Protein AF-A0A127EUK7-F1 (afdb_monomer)

Secondary structure (DSSP, 8-state):
--------------TT----------PPPHHHHHHHHHHHHHHHHHHHHHHHT-HHHHHTSHHHHHHHHHHHHHHHHHHH---B----SEE-GGGTHHHHHHHHHHHHHHHHHHHHHHTTTTB---HHHHHHHHHHHHHHHHHHHHHHHHHGGG-BTTSEEPTT-----SGGGGTBS-HHHHHHHHHHHHHHHHTTBHHHHHHHHHHHHHHHHHHHHHHHHHHHHHTHHHHHHHTTSBSSSTTT-

Radius of gyration: 21.96 Å; Cα contacts (8 Å, |Δi|>4): 330; chains: 1; bounding box: 81×40×59 Å

pLDDT: mean 83.57, std 19.85, range [29.61, 98.75]

Structure (mmCIF, N/CA/C/O backbone):
data_AF-A0A127EUK7-F1
#
_entry.id   AF-A0A127EUK7-F1
#
loop_
_atom_site.group_PDB
_atom_site.id
_atom_site.type_symbol
_atom_site.label_atom_id
_atom_site.label_alt_id
_atom_site.label_comp_id
_atom_site.label_asym_id
_atom_site.label_entity_id
_atom_site.label_seq_id
_atom_site.pdbx_PDB_ins_code
_atom_site.Cartn_x
_atom_site.Cartn_y
_atom_site.Cartn_z
_atom_site.occupancy
_atom_site.B_iso_or_equiv
_atom_site.auth_seq_id
_atom_site.auth_comp_id
_atom_site.auth_asym_id
_atom_site.auth_atom_id
_atom_site.pdbx_PDB_model_num
ATOM 1 N N . MET A 1 1 ? -61.642 0.969 27.233 1.00 38.38 1 MET A N 1
ATOM 2 C CA . MET A 1 1 ? -60.987 1.714 28.329 1.00 38.38 1 MET A CA 1
ATOM 3 C C . MET A 1 1 ? -59.866 0.865 28.911 1.00 38.38 1 MET A C 1
ATOM 5 O O . MET A 1 1 ? -60.150 -0.029 29.689 1.00 38.38 1 MET A O 1
ATOM 9 N N . VAL A 1 2 ? -58.623 1.142 28.512 1.00 36.62 2 VAL A N 1
ATOM 10 C CA . VAL A 1 2 ? -57.395 0.967 29.312 1.00 36.62 2 VAL A CA 1
ATOM 11 C C . VAL A 1 2 ? -56.497 2.153 28.906 1.00 36.62 2 VAL A C 1
ATOM 13 O O . VAL A 1 2 ? -56.315 2.340 27.701 1.00 36.62 2 VAL A O 1
ATOM 16 N N . PRO A 1 3 ? -56.031 3.021 29.825 1.00 36.62 3 PRO A N 1
ATOM 17 C CA . PRO A 1 3 ? -55.313 4.249 29.474 1.00 36.62 3 PRO A CA 1
ATOM 18 C C . PRO A 1 3 ? -53.839 3.991 29.139 1.00 36.62 3 PRO A C 1
ATOM 20 O O . PRO A 1 3 ? -53.227 3.055 29.646 1.00 36.62 3 PRO A O 1
ATOM 23 N N . GLY A 1 4 ? -53.280 4.850 28.284 1.00 38.44 4 GLY A N 1
ATOM 24 C CA . GLY A 1 4 ? -51.938 4.725 27.726 1.00 38.44 4 GLY A CA 1
ATOM 25 C C . GLY A 1 4 ? -50.784 4.864 28.722 1.00 38.44 4 GLY A C 1
ATOM 26 O O . GLY A 1 4 ? -50.833 5.641 29.673 1.00 38.44 4 GLY A O 1
ATOM 27 N N . ALA A 1 5 ? -49.695 4.160 28.418 1.00 36.59 5 ALA A N 1
ATOM 28 C CA . ALA A 1 5 ? -48.384 4.380 29.009 1.00 36.59 5 ALA A CA 1
ATOM 29 C C . ALA A 1 5 ? -47.481 5.062 27.970 1.00 36.59 5 ALA A C 1
ATOM 31 O O . ALA A 1 5 ? -46.927 4.425 27.075 1.00 36.59 5 ALA A O 1
ATOM 32 N N . LEU A 1 6 ? -47.369 6.388 28.088 1.00 33.84 6 LEU A N 1
ATOM 33 C CA . LEU A 1 6 ? -46.333 7.193 27.447 1.00 33.84 6 LEU A CA 1
ATOM 34 C C . LEU A 1 6 ? -44.960 6.727 27.952 1.00 33.84 6 LEU A C 1
ATOM 36 O O . LEU A 1 6 ? -44.624 6.913 29.122 1.00 33.84 6 LEU A O 1
ATOM 40 N N . TRP A 1 7 ? -44.137 6.185 27.060 1.00 30.42 7 TRP A N 1
ATOM 41 C CA . TRP A 1 7 ? -42.716 5.981 27.319 1.00 30.42 7 TRP A CA 1
ATOM 42 C C . TRP A 1 7 ? -42.010 7.348 27.290 1.00 30.42 7 TRP A C 1
ATOM 44 O O . TRP A 1 7 ? -41.757 7.909 26.226 1.00 30.42 7 TRP A O 1
ATOM 54 N N . LYS A 1 8 ? -41.749 7.936 28.465 1.00 30.67 8 LYS A N 1
ATOM 55 C CA . LYS A 1 8 ? -40.896 9.129 28.600 1.00 30.67 8 LYS A CA 1
ATOM 56 C C . LYS A 1 8 ? -39.427 8.693 28.698 1.00 30.67 8 LYS A C 1
ATOM 58 O O . LYS A 1 8 ? -39.095 7.972 29.640 1.00 30.67 8 LYS A O 1
ATOM 63 N N . PRO A 1 9 ? -38.521 9.162 27.822 1.00 34.25 9 PRO A N 1
ATOM 64 C CA . PRO A 1 9 ? -37.095 8.946 28.012 1.00 34.25 9 PRO A CA 1
ATOM 65 C C . PRO A 1 9 ? -36.613 9.785 29.203 1.00 34.25 9 PRO A C 1
ATOM 67 O O . PRO A 1 9 ? -36.754 11.008 29.232 1.00 34.25 9 PRO A O 1
ATOM 70 N N . HIS A 1 10 ? -36.061 9.117 30.212 1.00 31.33 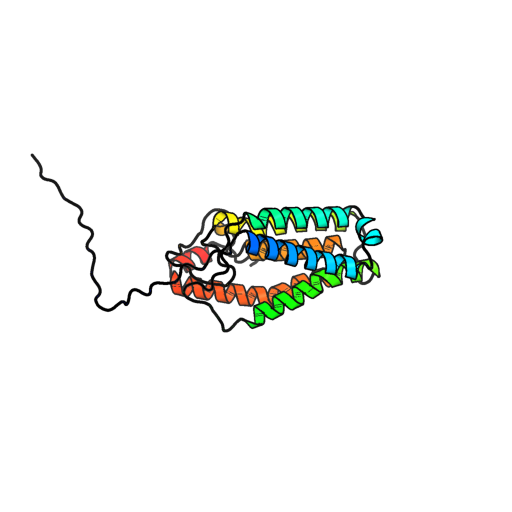10 HIS A N 1
ATOM 71 C CA . HIS A 1 10 ? -35.438 9.753 31.369 1.00 31.33 10 HIS A CA 1
ATOM 72 C C . HIS A 1 10 ? -34.097 10.372 30.940 1.00 31.33 10 HIS A C 1
ATOM 74 O O . HIS A 1 10 ? -33.054 9.720 30.962 1.00 31.33 10 HIS A O 1
ATOM 80 N N . SER A 1 11 ? -34.106 11.639 30.524 1.00 37.81 11 SER A N 1
ATOM 81 C CA . SER A 1 11 ? -32.882 12.421 30.350 1.00 37.81 11 SER A CA 1
ATOM 82 C C . SER A 1 11 ? -32.333 12.789 31.729 1.00 37.81 11 SER A C 1
ATOM 84 O O . SER A 1 11 ? -32.752 13.781 32.328 1.00 37.81 11 SER A O 1
ATOM 86 N N . ARG A 1 12 ? -31.396 11.995 32.259 1.00 35.62 12 ARG A N 1
ATOM 87 C CA . ARG A 1 12 ? -30.579 12.444 33.393 1.00 35.62 12 ARG A CA 1
ATOM 88 C C . ARG A 1 12 ? -29.700 13.591 32.905 1.00 35.62 12 ARG A C 1
ATOM 90 O O . ARG A 1 12 ? -28.728 13.378 32.185 1.00 35.62 12 ARG A O 1
ATOM 97 N N . HIS A 1 13 ? -30.068 14.812 33.276 1.00 32.06 13 HIS A N 1
ATOM 98 C CA . HIS A 1 13 ? -29.202 15.972 33.141 1.00 32.06 13 HIS A CA 1
ATOM 99 C C . HIS A 1 13 ? -28.048 15.806 34.135 1.00 32.06 13 HIS A C 1
ATOM 101 O O . HIS A 1 13 ? -28.245 15.937 35.338 1.00 32.06 13 HIS A O 1
ATOM 107 N N . VAL A 1 14 ? -26.856 15.479 33.635 1.00 40.47 14 VAL A N 1
ATOM 108 C CA . VAL A 1 14 ? -25.611 15.588 34.403 1.00 40.47 14 VAL A CA 1
ATOM 109 C C . VAL A 1 14 ? -25.173 17.057 34.326 1.00 40.47 14 VAL A C 1
ATOM 111 O O . VAL A 1 14 ? -24.839 17.517 33.229 1.00 40.47 14 VAL A O 1
ATOM 114 N N . PRO A 1 15 ? -25.210 17.835 35.422 1.00 29.61 15 PRO A N 1
ATOM 115 C CA . PRO A 1 15 ? -24.736 19.214 35.414 1.00 29.61 15 PRO A CA 1
ATOM 116 C C . PRO A 1 15 ? -23.203 19.202 35.362 1.00 29.61 15 PRO A C 1
ATOM 118 O O . PRO A 1 15 ? -22.572 18.550 36.187 1.00 29.61 15 PRO A O 1
ATOM 121 N N . GLY A 1 16 ? -22.599 19.903 34.397 1.00 35.75 16 GLY A N 1
ATOM 122 C CA . GLY A 1 16 ? -21.145 20.135 34.365 1.00 35.75 16 GLY A CA 1
ATOM 123 C C . GLY A 1 16 ? -20.387 19.633 33.133 1.00 35.75 16 GLY A C 1
ATOM 124 O O . GLY A 1 16 ? -19.203 19.929 33.003 1.00 35.75 16 GLY A O 1
ATOM 125 N N . VAL A 1 17 ? -21.029 18.944 32.183 1.00 36.31 17 VAL A N 1
ATOM 126 C CA . VAL A 1 17 ? -20.373 18.629 30.902 1.00 36.31 17 VAL A CA 1
ATOM 127 C C . VAL A 1 17 ? -20.527 19.830 29.975 1.00 36.31 17 VAL A C 1
ATOM 129 O O . VAL A 1 17 ? -21.586 20.045 29.382 1.00 36.31 17 VAL A O 1
ATOM 132 N N . ALA A 1 18 ? -19.473 20.640 29.864 1.00 34.72 18 ALA A N 1
ATOM 133 C CA . ALA A 1 18 ? -19.369 21.637 28.808 1.00 34.72 18 ALA A CA 1
ATOM 134 C C . ALA A 1 18 ? -19.674 20.954 27.465 1.00 34.72 18 ALA A C 1
ATOM 136 O O . ALA A 1 18 ? -19.007 19.986 27.094 1.00 34.72 18 ALA A O 1
ATOM 137 N N . ARG A 1 19 ? -20.690 21.434 26.732 1.00 36.00 19 ARG A N 1
ATOM 138 C CA . ARG A 1 19 ? -20.872 21.063 25.324 1.00 36.00 19 ARG A CA 1
ATOM 139 C C . ARG A 1 19 ? -19.657 21.584 24.567 1.00 36.00 19 ARG A C 1
ATOM 141 O O . ARG A 1 19 ? -19.655 22.722 24.101 1.00 36.00 19 ARG A O 1
ATOM 148 N N . PHE A 1 20 ? -18.625 20.759 24.447 1.00 34.66 20 PHE A N 1
ATOM 149 C CA . PHE A 1 20 ? -17.599 20.966 23.445 1.00 34.66 20 PHE A CA 1
ATOM 150 C C . PHE A 1 20 ? -18.303 20.902 22.088 1.00 34.66 20 PHE A C 1
ATOM 152 O O . PHE A 1 20 ? -18.705 19.837 21.633 1.00 34.66 20 PHE A O 1
ATOM 159 N N . LYS A 1 21 ? -18.517 22.062 21.455 1.00 33.31 21 LYS A N 1
ATOM 160 C CA . LYS A 1 21 ? -18.801 22.124 20.019 1.00 33.31 21 LYS A CA 1
ATOM 161 C C . LYS A 1 21 ? -17.543 21.622 19.317 1.00 33.31 21 LYS A C 1
ATOM 163 O O . LYS A 1 21 ? -16.616 22.397 19.084 1.00 33.31 21 LYS A O 1
ATOM 168 N N . CYS A 1 22 ? -17.483 20.329 19.032 1.00 40.69 22 CYS A N 1
ATOM 169 C CA . CYS A 1 22 ? -16.411 19.777 18.229 1.00 40.69 22 CYS A CA 1
ATOM 170 C C . CYS A 1 22 ? -16.621 20.247 16.785 1.00 40.69 22 CYS A C 1
ATOM 172 O O . CYS A 1 22 ? -17.716 20.135 16.228 1.00 40.69 22 CYS A O 1
ATOM 174 N N . LYS A 1 23 ? -15.590 20.851 16.184 1.00 39.75 23 LYS A N 1
ATOM 175 C CA . LYS A 1 23 ? -15.602 21.156 14.752 1.00 39.75 23 LYS A CA 1
ATOM 176 C C . LYS A 1 23 ? -15.737 19.816 14.032 1.00 39.75 23 LYS A C 1
ATOM 178 O O . LYS A 1 23 ? -14.807 19.016 14.098 1.00 39.75 23 LYS A O 1
ATOM 183 N N . GLN A 1 24 ? -16.865 19.580 13.356 1.00 43.97 24 GLN A N 1
ATOM 184 C CA . GLN A 1 24 ? -16.960 18.517 12.354 1.00 43.97 24 GLN A CA 1
ATOM 185 C C . GLN A 1 24 ? -15.692 18.601 11.501 1.00 43.97 24 GLN A C 1
ATOM 187 O O . GLN A 1 24 ? -15.397 19.668 10.958 1.00 43.97 24 GLN A O 1
ATOM 192 N N . GLY A 1 25 ? -14.889 17.531 11.490 1.00 48.31 25 GLY A N 1
ATOM 193 C CA . GLY A 1 25 ? -13.632 17.516 10.752 1.00 48.31 25 GLY A CA 1
ATOM 194 C C . GLY A 1 25 ? -13.913 17.955 9.324 1.00 48.31 25 GLY A C 1
ATOM 195 O O . GLY A 1 25 ? -14.731 17.321 8.661 1.00 48.31 25 GLY A O 1
ATOM 196 N N . ALA A 1 26 ? -13.321 19.075 8.905 1.00 52.94 26 ALA A N 1
ATOM 197 C CA . ALA A 1 26 ? -13.626 19.684 7.622 1.00 52.94 26 ALA A CA 1
ATOM 198 C C . ALA A 1 26 ? -13.382 18.652 6.518 1.00 52.94 26 ALA A C 1
ATOM 200 O O . ALA A 1 26 ? -12.242 18.259 6.268 1.00 52.94 26 ALA A O 1
ATOM 201 N N . THR A 1 27 ? -14.455 18.188 5.878 1.00 60.19 27 THR A N 1
ATOM 202 C CA . THR A 1 27 ? -14.338 17.353 4.688 1.00 60.19 27 THR A CA 1
ATOM 203 C C . THR A 1 27 ? -13.616 18.183 3.643 1.00 60.19 27 THR A C 1
ATOM 205 O O . THR A 1 27 ? -14.074 19.273 3.290 1.00 60.19 27 THR A O 1
ATOM 208 N N . MET A 1 28 ? -12.462 17.693 3.195 1.00 69.19 28 MET A N 1
ATOM 209 C CA . MET A 1 28 ? -11.670 18.354 2.168 1.00 69.19 28 MET A CA 1
ATOM 210 C C . MET A 1 28 ? -12.564 18.668 0.965 1.00 69.19 28 MET A C 1
ATOM 212 O O . MET A 1 28 ? -13.303 17.796 0.503 1.00 69.19 28 MET A O 1
ATOM 216 N N . SER A 1 29 ? -12.528 19.910 0.479 1.00 83.12 29 SER A N 1
ATOM 217 C CA . SER A 1 29 ? -13.333 20.288 -0.680 1.00 83.12 29 SER A CA 1
ATOM 218 C C . SER A 1 29 ? -12.936 19.441 -1.890 1.00 83.12 29 SER A C 1
ATOM 220 O O . SER A 1 29 ? -11.776 19.047 -2.041 1.00 83.12 29 SER A O 1
ATOM 222 N N . TRP A 1 30 ? -13.905 19.156 -2.760 1.00 84.75 30 TRP A N 1
ATOM 223 C CA . TRP A 1 30 ? -13.707 18.331 -3.955 1.00 84.75 30 TRP A CA 1
ATOM 224 C C . TRP A 1 30 ? -12.469 18.719 -4.787 1.00 84.75 30 TRP A C 1
ATOM 226 O O . TRP A 1 30 ? -11.687 17.824 -5.115 1.00 84.75 30 TRP A O 1
ATOM 236 N N . PRO A 1 31 ? -12.213 20.016 -5.065 1.00 88.62 31 PRO A N 1
ATOM 237 C CA . PRO A 1 31 ? -11.021 20.432 -5.806 1.00 88.62 31 PRO A CA 1
ATOM 238 C C . PRO A 1 31 ? -9.711 20.091 -5.087 1.00 88.62 31 PRO A C 1
ATOM 240 O O . PRO A 1 31 ? -8.757 19.646 -5.719 1.00 88.62 31 PRO A O 1
ATOM 243 N N . VAL A 1 32 ? -9.665 20.252 -3.761 1.00 86.50 32 VAL A N 1
ATOM 244 C CA . VAL A 1 32 ? -8.459 19.973 -2.967 1.00 86.50 32 VAL A CA 1
ATOM 245 C C . VAL A 1 32 ? -8.208 18.467 -2.890 1.00 86.50 32 VAL A C 1
ATOM 247 O O . VAL A 1 32 ? -7.070 18.032 -3.057 1.00 86.50 32 VAL A O 1
ATOM 250 N N . LYS A 1 33 ? -9.261 17.656 -2.721 1.00 84.56 33 LYS A N 1
ATOM 251 C CA . LYS A 1 33 ? -9.152 16.189 -2.730 1.00 84.56 33 LYS A CA 1
ATOM 252 C C . LYS A 1 33 ? -8.652 15.677 -4.080 1.00 84.56 33 LYS A C 1
ATOM 254 O O . LYS A 1 33 ? -7.744 14.849 -4.118 1.00 84.56 33 LYS A O 1
ATOM 259 N N . LEU A 1 34 ? -9.208 16.208 -5.172 1.00 89.56 34 LEU A N 1
ATOM 260 C CA . LEU A 1 34 ? -8.778 15.893 -6.531 1.00 89.56 34 LEU A CA 1
ATOM 261 C C . LEU A 1 34 ? -7.302 16.234 -6.743 1.00 89.56 34 LEU A C 1
ATOM 263 O O . LEU A 1 34 ? -6.539 15.370 -7.168 1.00 89.56 34 LEU A O 1
ATOM 267 N N . ALA A 1 35 ? -6.891 17.456 -6.398 1.00 90.44 35 ALA A N 1
ATOM 268 C CA . ALA A 1 35 ? -5.506 17.890 -6.532 1.00 90.44 35 ALA A CA 1
ATOM 269 C C . ALA A 1 35 ? -4.552 17.014 -5.706 1.00 90.44 35 ALA A C 1
ATOM 271 O O . ALA A 1 35 ? -3.546 16.550 -6.230 1.00 90.44 35 ALA A O 1
ATOM 272 N N . ALA A 1 36 ? -4.883 16.721 -4.445 1.00 88.88 36 ALA A N 1
ATOM 273 C CA . ALA A 1 36 ? -4.044 15.899 -3.574 1.00 88.88 36 ALA A CA 1
ATOM 274 C C . ALA A 1 36 ? -3.852 14.470 -4.113 1.00 88.88 36 ALA A C 1
ATOM 276 O O . ALA A 1 36 ? -2.728 13.960 -4.146 1.00 88.88 36 ALA A O 1
ATOM 277 N N . VAL A 1 37 ? -4.928 13.823 -4.571 1.00 89.88 37 VAL A N 1
ATOM 278 C CA . VAL A 1 37 ? -4.857 12.475 -5.158 1.00 89.88 37 VAL A CA 1
ATOM 279 C C . VAL A 1 37 ? -4.114 12.496 -6.492 1.00 89.88 37 VAL A C 1
ATOM 281 O O . VAL A 1 37 ? -3.251 11.647 -6.711 1.00 89.88 37 VAL A O 1
ATOM 284 N N . ALA A 1 38 ? -4.382 13.473 -7.362 1.00 91.62 38 ALA A N 1
ATOM 285 C CA . ALA A 1 38 ? -3.692 13.599 -8.643 1.00 91.62 38 ALA A CA 1
ATOM 286 C C . ALA A 1 38 ? -2.185 13.821 -8.446 1.00 91.62 38 ALA A C 1
ATOM 288 O O . ALA A 1 38 ? -1.384 13.074 -9.000 1.00 91.62 38 ALA A O 1
ATOM 289 N N . ILE A 1 39 ? -1.795 14.778 -7.598 1.00 93.81 39 ILE A N 1
ATOM 290 C CA . ILE A 1 39 ? -0.389 15.086 -7.302 1.00 93.81 39 ILE A CA 1
ATOM 291 C C . ILE A 1 39 ? 0.316 13.863 -6.714 1.00 93.81 39 ILE A C 1
ATOM 293 O O . ILE A 1 39 ? 1.351 13.458 -7.233 1.00 93.81 39 ILE A O 1
ATOM 297 N N . SER A 1 40 ? -0.244 13.236 -5.676 1.00 91.12 40 SER A N 1
ATOM 298 C CA . SER A 1 40 ? 0.391 12.069 -5.045 1.00 91.12 40 SER A CA 1
ATOM 299 C C . SER A 1 40 ? 0.529 10.882 -6.003 1.00 91.12 40 SER A C 1
ATOM 301 O O . SER A 1 40 ? 1.581 10.242 -6.033 1.00 91.12 40 SER A O 1
ATOM 303 N N . THR A 1 41 ? -0.482 10.627 -6.838 1.00 93.62 41 THR A N 1
ATOM 304 C CA . THR A 1 41 ? -0.437 9.563 -7.853 1.00 93.62 41 THR A CA 1
ATOM 305 C C . THR A 1 41 ? 0.629 9.853 -8.904 1.00 93.62 41 THR A C 1
ATOM 307 O O . THR A 1 41 ? 1.462 8.995 -9.189 1.00 93.62 41 THR A O 1
ATOM 310 N N . LEU A 1 42 ? 0.645 11.071 -9.451 1.00 96.06 42 LEU A N 1
ATOM 311 C CA . LEU A 1 42 ? 1.621 11.481 -10.459 1.00 96.06 42 LEU A CA 1
ATOM 312 C C . LEU A 1 42 ? 3.045 11.463 -9.904 1.00 96.06 42 LEU A C 1
ATOM 314 O O . LEU A 1 42 ? 3.940 10.974 -10.582 1.00 96.06 42 LEU A O 1
ATOM 318 N N . MET A 1 43 ? 3.259 11.921 -8.668 1.00 96.75 43 MET A N 1
ATOM 319 C CA . MET A 1 43 ? 4.563 11.849 -8.004 1.00 96.75 43 MET A CA 1
ATOM 320 C C . MET A 1 43 ? 5.041 10.404 -7.852 1.00 96.75 43 MET A C 1
ATOM 322 O O . MET A 1 43 ? 6.191 10.104 -8.164 1.00 96.75 43 MET A O 1
ATOM 326 N N . TYR A 1 44 ? 4.167 9.497 -7.408 1.00 96.44 44 TYR A N 1
ATOM 327 C CA . TYR A 1 44 ? 4.530 8.093 -7.222 1.00 96.44 44 TYR A CA 1
ATOM 328 C C . TYR A 1 44 ? 4.866 7.403 -8.554 1.00 96.44 44 TYR A C 1
ATOM 330 O O . TYR A 1 44 ? 5.873 6.704 -8.658 1.00 96.44 44 TYR A O 1
ATOM 338 N N . LEU A 1 45 ? 4.080 7.653 -9.606 1.00 97.44 45 LEU A N 1
ATOM 339 C CA . LEU A 1 45 ? 4.367 7.140 -10.948 1.00 97.44 45 LEU A CA 1
ATOM 340 C C . LEU A 1 45 ? 5.624 7.778 -11.558 1.00 97.44 45 LEU A C 1
ATOM 342 O O . LEU A 1 45 ? 6.402 7.089 -12.216 1.00 97.44 45 LEU A O 1
ATOM 346 N N . ALA A 1 46 ? 5.871 9.066 -11.303 1.00 97.88 46 ALA A N 1
ATOM 347 C CA . ALA A 1 46 ? 7.079 9.751 -11.750 1.00 97.88 46 ALA A CA 1
ATOM 348 C C . ALA A 1 46 ? 8.339 9.135 -11.130 1.00 97.88 46 ALA A C 1
ATOM 350 O O . ALA A 1 46 ? 9.317 8.932 -11.845 1.00 97.88 46 ALA A O 1
ATOM 351 N N . LEU A 1 47 ? 8.312 8.759 -9.845 1.00 98.25 47 LEU A N 1
ATOM 352 C CA . LEU A 1 47 ? 9.418 8.036 -9.204 1.00 98.25 47 LEU A CA 1
ATOM 353 C C . LEU A 1 47 ? 9.738 6.724 -9.934 1.00 98.25 47 LEU A C 1
ATOM 355 O O . LEU A 1 47 ? 10.911 6.430 -10.161 1.00 98.25 47 LEU A O 1
ATOM 359 N N . ALA A 1 48 ? 8.716 5.980 -10.360 1.00 98.00 48 ALA A N 1
ATOM 360 C CA . ALA A 1 48 ? 8.886 4.739 -11.114 1.00 98.00 48 ALA A CA 1
ATOM 361 C C . ALA A 1 48 ? 9.507 4.984 -12.499 1.00 98.00 48 ALA A C 1
ATOM 363 O O . ALA A 1 48 ? 10.438 4.288 -12.907 1.00 98.00 48 ALA A O 1
ATOM 364 N N . VAL A 1 49 ? 9.021 6.002 -13.215 1.00 98.19 49 VAL A N 1
ATOM 365 C CA . VAL A 1 49 ? 9.536 6.395 -14.536 1.00 98.19 49 VAL A CA 1
ATOM 366 C C . VAL A 1 49 ? 10.986 6.875 -14.445 1.00 98.19 49 VAL A C 1
ATOM 368 O O . VAL A 1 49 ? 11.811 6.490 -15.275 1.00 98.19 49 VAL A O 1
ATOM 371 N N . ILE A 1 50 ? 11.314 7.675 -13.425 1.00 97.94 50 ILE A N 1
ATOM 372 C CA . ILE A 1 50 ? 12.680 8.137 -13.143 1.00 97.94 50 ILE A CA 1
ATOM 373 C C . ILE A 1 50 ? 13.573 6.948 -12.782 1.00 97.94 50 ILE A C 1
ATOM 375 O O . ILE A 1 50 ? 14.670 6.831 -13.321 1.00 97.94 50 ILE A O 1
ATOM 379 N N . GLY A 1 51 ? 13.102 6.034 -11.927 1.00 97.12 51 GLY A N 1
ATOM 380 C CA . GLY A 1 51 ? 13.829 4.813 -11.567 1.00 97.12 51 GLY A CA 1
ATOM 381 C C . GLY A 1 51 ? 14.149 3.947 -12.784 1.00 97.12 51 GLY A C 1
ATOM 382 O O . GLY A 1 51 ? 15.261 3.430 -12.906 1.00 97.12 51 GLY A O 1
ATOM 383 N N . TRP A 1 52 ? 13.216 3.866 -13.733 1.00 97.62 52 TRP A N 1
ATOM 384 C CA . TRP A 1 52 ? 13.423 3.172 -15.001 1.00 97.62 52 TRP A CA 1
ATOM 385 C C . TRP A 1 52 ? 14.284 3.936 -16.024 1.00 97.62 52 TRP A C 1
ATOM 387 O O . TRP A 1 52 ? 14.779 3.341 -16.979 1.00 97.62 52 TRP A O 1
ATOM 397 N N . GLY A 1 53 ? 14.503 5.237 -15.855 1.00 96.31 53 GLY A N 1
ATOM 398 C CA . GLY A 1 53 ? 15.370 6.016 -16.743 1.00 96.31 53 GLY A CA 1
ATOM 399 C C . GLY A 1 53 ? 14.694 6.571 -18.001 1.00 96.31 53 GLY A C 1
ATOM 400 O O . GLY A 1 53 ? 15.389 6.869 -18.968 1.00 96.31 53 GLY A O 1
ATOM 401 N N . GLY A 1 54 ? 13.366 6.741 -18.005 1.00 95.25 54 GLY A N 1
ATOM 402 C CA . GLY A 1 54 ? 12.672 7.520 -19.043 1.00 95.25 54 GLY A CA 1
ATOM 403 C C . GLY A 1 54 ? 11.302 6.982 -19.454 1.00 95.25 54 GLY A C 1
ATOM 404 O O . GLY A 1 54 ? 11.026 5.790 -19.344 1.00 95.25 54 GLY A O 1
ATOM 405 N N . LEU A 1 55 ? 10.445 7.872 -19.968 1.00 96.56 55 LEU A N 1
ATOM 406 C CA . LEU A 1 55 ? 9.053 7.569 -20.338 1.00 96.56 55 LEU A CA 1
ATOM 407 C C . LEU A 1 55 ? 8.945 6.526 -21.458 1.00 96.56 55 LEU A C 1
ATOM 409 O O . LEU A 1 55 ? 8.235 5.537 -21.303 1.00 96.56 55 LEU A O 1
ATOM 413 N N . SER A 1 56 ? 9.659 6.714 -22.570 1.00 95.38 56 SER A N 1
ATOM 414 C CA . SER A 1 56 ? 9.577 5.816 -23.733 1.00 95.38 56 SER A CA 1
ATOM 415 C C . SER A 1 56 ? 9.974 4.384 -23.371 1.00 95.38 56 SER A C 1
ATOM 417 O O . SER A 1 56 ? 9.220 3.442 -23.608 1.00 95.38 56 SER A O 1
ATOM 419 N N . ALA A 1 57 ? 11.117 4.229 -22.702 1.00 95.00 57 ALA A N 1
ATOM 420 C CA . ALA A 1 57 ? 11.582 2.943 -22.204 1.00 95.00 57 ALA A CA 1
ATOM 421 C C . ALA A 1 57 ? 10.648 2.370 -21.127 1.00 95.00 57 ALA A C 1
ATOM 423 O O . ALA A 1 57 ? 10.546 1.148 -21.001 1.00 95.00 57 ALA A O 1
ATOM 424 N N . PHE A 1 58 ? 9.971 3.222 -20.346 1.00 97.00 58 PHE A N 1
ATOM 425 C CA . PHE A 1 58 ? 9.025 2.780 -19.327 1.00 97.00 58 PHE A CA 1
ATOM 426 C C . PHE A 1 58 ? 7.791 2.107 -19.938 1.00 97.00 58 PHE A C 1
ATOM 428 O O . PHE A 1 58 ? 7.441 0.983 -19.578 1.00 97.00 58 PHE A O 1
ATOM 435 N N . PHE A 1 59 ? 7.174 2.768 -20.914 1.00 97.50 59 PHE A N 1
ATOM 436 C CA . PHE A 1 59 ? 5.943 2.299 -21.553 1.00 97.50 59 PHE A CA 1
ATOM 437 C C . PHE A 1 59 ? 6.165 1.235 -22.637 1.00 97.50 59 PHE A C 1
ATOM 439 O O . PHE A 1 59 ? 5.208 0.604 -23.072 1.00 97.50 59 PHE A O 1
ATOM 446 N N . ALA A 1 60 ? 7.414 0.946 -23.013 1.00 96.50 60 ALA A N 1
ATOM 447 C CA . ALA A 1 60 ? 7.739 -0.147 -23.934 1.00 96.50 60 ALA A CA 1
ATOM 448 C C . ALA A 1 60 ? 7.352 -1.547 -23.410 1.00 96.50 60 ALA A C 1
ATOM 450 O O . ALA A 1 60 ? 7.313 -2.502 -24.181 1.00 96.50 60 ALA A O 1
ATOM 451 N N . ASN A 1 61 ? 7.082 -1.701 -22.107 1.00 96.19 61 ASN A N 1
ATOM 452 C CA . ASN A 1 61 ? 6.626 -2.967 -21.535 1.00 96.19 61 ASN A CA 1
ATOM 453 C C . ASN A 1 61 ? 5.121 -2.906 -21.193 1.00 96.19 61 ASN A C 1
ATOM 455 O O . ASN A 1 61 ? 4.689 -1.995 -20.473 1.00 96.19 61 ASN A O 1
ATOM 459 N N . PRO A 1 62 ? 4.326 -3.896 -21.634 1.00 97.75 62 PRO A N 1
ATOM 460 C CA . PRO A 1 62 ? 2.880 -3.887 -21.436 1.00 97.75 62 PRO A CA 1
ATOM 461 C C . PRO A 1 62 ? 2.468 -4.026 -19.964 1.00 97.75 62 PRO A C 1
ATOM 463 O O . PRO A 1 62 ? 1.532 -3.352 -19.542 1.00 97.75 62 PRO A O 1
ATOM 466 N N . ALA A 1 63 ? 3.184 -4.811 -19.151 1.00 97.50 63 ALA A N 1
ATOM 467 C CA . ALA A 1 63 ? 2.850 -4.989 -17.735 1.00 97.50 63 ALA A CA 1
ATOM 468 C C . ALA A 1 63 ? 3.024 -3.688 -16.930 1.00 97.50 63 ALA A C 1
ATOM 470 O O . ALA A 1 63 ? 2.204 -3.371 -16.071 1.00 97.50 63 ALA A O 1
ATOM 471 N N . ARG A 1 64 ? 4.045 -2.879 -17.242 1.00 97.38 64 ARG A N 1
ATOM 472 C CA . ARG A 1 64 ? 4.246 -1.564 -16.601 1.00 97.38 64 ARG A CA 1
ATOM 473 C C . ARG A 1 64 ? 3.197 -0.542 -17.026 1.00 97.38 64 ARG A C 1
ATOM 475 O O . ARG A 1 64 ? 2.726 0.233 -16.198 1.00 97.38 64 ARG A O 1
ATOM 482 N N . THR A 1 65 ? 2.769 -0.599 -18.284 1.00 98.12 65 THR A N 1
ATOM 483 C CA . THR A 1 65 ? 1.633 0.194 -18.769 1.00 98.12 65 THR A CA 1
ATOM 484 C C . THR A 1 65 ? 0.342 -0.199 -18.047 1.00 98.12 65 THR A C 1
ATOM 486 O O . THR A 1 65 ? -0.365 0.666 -17.533 1.00 98.12 65 THR A O 1
ATOM 489 N N . ALA A 1 66 ? 0.066 -1.500 -17.916 1.00 98.44 66 ALA A N 1
ATOM 490 C CA . ALA A 1 66 ? -1.083 -2.002 -17.166 1.00 98.44 66 ALA A CA 1
ATOM 491 C C . ALA A 1 66 ? -1.033 -1.591 -15.685 1.00 98.44 66 ALA A C 1
ATOM 493 O O . ALA A 1 66 ? -2.050 -1.187 -15.127 1.00 98.44 66 ALA A O 1
ATOM 494 N N . LEU A 1 67 ? 0.150 -1.616 -15.062 1.00 98.25 67 LEU A N 1
ATOM 495 C CA . LEU A 1 67 ? 0.343 -1.161 -13.685 1.00 98.25 67 LEU A CA 1
ATOM 496 C C . LEU A 1 67 ? -0.024 0.321 -13.512 1.00 98.25 67 LEU A C 1
ATOM 498 O O . LEU A 1 67 ? -0.703 0.673 -12.548 1.00 98.25 67 LEU A O 1
ATOM 502 N N . VAL A 1 68 ? 0.367 1.182 -14.459 1.00 98.25 68 VAL A N 1
ATOM 503 C CA . VAL A 1 68 ? -0.040 2.598 -14.471 1.00 98.25 68 VAL A CA 1
ATOM 504 C C . VAL A 1 68 ? -1.558 2.720 -14.560 1.00 98.25 68 VAL A C 1
ATOM 506 O O . VAL A 1 68 ? -2.149 3.442 -13.761 1.00 98.25 68 VAL A O 1
ATOM 509 N N . VAL A 1 69 ? -2.201 1.985 -15.473 1.00 98.44 69 VAL A N 1
ATOM 510 C CA . VAL A 1 69 ? -3.668 1.990 -15.610 1.00 98.44 69 VAL A CA 1
ATOM 511 C C . VAL A 1 69 ? -4.342 1.566 -14.304 1.00 98.44 69 VAL A C 1
ATOM 513 O O . VAL A 1 69 ? -5.250 2.254 -13.846 1.00 98.44 69 VAL A O 1
ATOM 516 N N . VAL A 1 70 ? -3.867 0.496 -13.659 1.00 98.31 70 VAL A N 1
ATOM 517 C CA . VAL A 1 70 ? -4.375 0.040 -12.355 1.00 98.31 70 VAL A CA 1
ATOM 518 C C . VAL A 1 70 ? -4.279 1.148 -11.308 1.00 98.31 70 VAL A C 1
ATOM 520 O O . VAL A 1 70 ? -5.264 1.427 -10.629 1.00 98.31 70 VAL A O 1
ATOM 523 N N . PHE A 1 71 ? -3.131 1.818 -11.189 1.00 97.00 71 PHE A N 1
ATOM 524 C CA . PHE A 1 71 ? -2.960 2.902 -10.219 1.00 97.00 71 PHE A CA 1
ATOM 525 C C . PHE A 1 71 ? -3.855 4.103 -10.524 1.00 97.00 71 PHE A C 1
ATOM 527 O O . PHE A 1 71 ? -4.456 4.649 -9.606 1.00 97.00 71 PHE A O 1
ATOM 534 N N . LEU A 1 72 ? -4.013 4.479 -11.794 1.00 97.25 72 LEU A N 1
ATOM 535 C CA . LEU A 1 72 ? -4.930 5.550 -12.183 1.00 97.25 72 LEU A CA 1
ATOM 536 C C . LEU A 1 72 ? -6.384 5.196 -11.846 1.00 97.25 72 LEU A C 1
ATOM 538 O O . LEU A 1 72 ? -7.083 6.016 -11.255 1.00 97.25 72 LEU A O 1
ATOM 542 N N . VAL A 1 73 ? -6.826 3.972 -12.149 1.00 97.12 73 VAL A N 1
ATOM 543 C CA . VAL A 1 73 ? -8.178 3.490 -11.818 1.00 97.12 73 VAL A CA 1
ATOM 544 C C . VAL A 1 73 ? -8.403 3.490 -10.307 1.00 97.12 73 VAL A C 1
ATOM 546 O O . VAL A 1 73 ? -9.425 3.991 -9.841 1.00 97.12 73 VAL A O 1
ATOM 549 N N . LEU A 1 74 ? -7.446 2.982 -9.526 1.00 95.31 74 LEU A N 1
ATOM 550 C CA . LEU A 1 74 ? -7.526 2.978 -8.064 1.00 95.31 74 LEU A CA 1
ATOM 551 C C . LEU A 1 74 ? -7.530 4.396 -7.484 1.00 95.31 74 LEU A C 1
ATOM 553 O O . LEU A 1 74 ? -8.287 4.667 -6.554 1.00 95.31 74 LEU A O 1
ATOM 557 N N . SER A 1 75 ? -6.737 5.315 -8.034 1.00 93.00 75 SER A N 1
ATOM 558 C CA . SER A 1 75 ? -6.729 6.717 -7.614 1.00 93.00 75 SER A CA 1
ATOM 559 C C . SER A 1 75 ? -8.055 7.403 -7.920 1.00 93.00 75 SER A C 1
ATOM 561 O O . SER A 1 75 ? -8.595 8.089 -7.053 1.00 93.00 75 SER A O 1
ATOM 563 N N . VAL A 1 76 ? -8.628 7.164 -9.104 1.00 93.56 76 VAL A N 1
ATOM 564 C CA . VAL A 1 76 ? -9.964 7.657 -9.462 1.00 93.56 76 VAL A CA 1
ATOM 565 C C . VAL A 1 76 ? -11.019 7.077 -8.525 1.00 93.56 76 VAL A C 1
ATOM 567 O O . VAL A 1 76 ? -11.811 7.838 -7.980 1.00 93.56 76 VAL A O 1
ATOM 570 N N . ALA A 1 77 ? -11.002 5.769 -8.258 1.00 91.94 77 ALA A N 1
ATOM 571 C CA . ALA A 1 77 ? -11.902 5.155 -7.284 1.00 91.94 77 ALA A CA 1
ATOM 572 C C . ALA A 1 77 ? -11.751 5.816 -5.899 1.00 91.94 77 ALA A C 1
ATOM 574 O O . ALA A 1 77 ? -12.729 6.278 -5.311 1.00 91.94 77 ALA A O 1
ATOM 575 N N . GLY A 1 78 ? -10.517 5.990 -5.420 1.00 87.81 78 GLY A N 1
ATOM 576 C CA . GLY A 1 78 ? -10.212 6.645 -4.147 1.00 87.81 78 GLY A CA 1
ATOM 577 C C . GLY A 1 78 ? -10.785 8.062 -3.998 1.00 87.81 78 GLY A C 1
ATOM 578 O O . GLY A 1 78 ? -11.136 8.458 -2.883 1.00 87.81 78 GLY A O 1
ATOM 579 N N . LEU A 1 79 ? -10.973 8.815 -5.091 1.00 86.62 79 LEU A N 1
ATOM 580 C CA . LEU A 1 79 ? -11.652 10.122 -5.057 1.00 86.62 79 LEU A CA 1
ATOM 581 C C . LEU A 1 79 ? -13.094 10.018 -4.556 1.00 86.62 79 LEU A C 1
ATOM 583 O O . LEU A 1 79 ? -13.557 10.902 -3.832 1.00 86.62 79 LEU A O 1
ATOM 587 N N . PHE A 1 80 ? -13.783 8.929 -4.884 1.00 85.50 80 PHE A N 1
ATOM 588 C CA . PHE A 1 80 ? -15.165 8.675 -4.478 1.00 85.50 80 PHE A CA 1
ATOM 589 C C . PHE A 1 80 ? -15.272 7.975 -3.119 1.00 85.50 80 PHE A C 1
ATOM 591 O O . PHE A 1 80 ? -16.365 7.863 -2.569 1.00 85.50 80 PHE A O 1
ATOM 598 N N . ALA A 1 81 ? -14.154 7.531 -2.540 1.00 79.19 81 ALA A N 1
ATOM 599 C CA . ALA A 1 81 ? -14.145 6.924 -1.217 1.00 79.19 81 ALA A CA 1
ATOM 600 C C . ALA A 1 81 ? -14.353 7.999 -0.129 1.00 79.19 81 ALA A C 1
ATOM 602 O O . ALA A 1 81 ? -13.619 8.988 -0.070 1.00 79.19 81 ALA A O 1
ATOM 603 N N . GLY A 1 82 ? -15.349 7.823 0.744 1.00 63.28 82 GLY A N 1
ATOM 604 C CA . GLY A 1 82 ? -15.784 8.811 1.749 1.00 63.28 82 GLY A CA 1
ATOM 605 C C . GLY A 1 82 ? -14.881 8.968 2.981 1.00 63.28 82 GLY A C 1
ATOM 606 O O . GLY A 1 82 ? -15.367 9.355 4.036 1.00 63.28 82 GLY A O 1
ATOM 607 N N . GLY A 1 83 ? -13.594 8.624 2.889 1.00 60.69 83 GLY A N 1
ATOM 608 C CA . GLY A 1 83 ? -12.681 8.647 4.034 1.00 60.69 83 GLY A CA 1
ATOM 609 C C . GLY A 1 83 ? -12.414 10.059 4.556 1.00 60.69 83 GLY A C 1
ATOM 610 O O . GLY A 1 83 ? -12.292 11.004 3.774 1.00 60.69 83 GLY A O 1
ATOM 611 N N . ASN A 1 84 ? -12.282 10.193 5.877 1.00 60.91 84 ASN A N 1
ATOM 612 C CA . ASN A 1 84 ? -11.969 11.457 6.533 1.00 60.91 84 ASN A CA 1
ATOM 613 C C . ASN A 1 84 ? -10.502 11.485 7.006 1.00 60.91 84 ASN A C 1
ATOM 615 O O . ASN A 1 84 ? -9.973 10.501 7.525 1.00 60.91 84 ASN A O 1
ATOM 619 N N . LEU A 1 85 ? -9.838 12.632 6.851 1.00 55.19 85 LEU A N 1
ATOM 620 C CA . LEU A 1 85 ? -8.466 12.895 7.324 1.00 55.19 85 LEU A CA 1
ATOM 621 C C . LEU A 1 85 ? -8.477 13.780 8.583 1.00 55.19 85 LEU A C 1
ATOM 623 O O . LEU A 1 85 ? -7.587 14.599 8.794 1.00 55.19 85 LEU A O 1
ATOM 627 N N . SER A 1 86 ? -9.511 13.640 9.413 1.00 50.41 86 SER A N 1
ATOM 628 C CA . SER A 1 86 ? -9.648 14.407 10.650 1.00 50.41 86 SER A CA 1
ATOM 629 C C . SER A 1 86 ? -8.889 13.748 11.797 1.00 50.41 86 SER A C 1
ATOM 631 O O . SER A 1 86 ? -8.971 12.534 11.988 1.00 50.41 86 SER A O 1
ATOM 633 N N . SER A 1 87 ? -8.226 14.567 12.616 1.00 48.66 87 SER A N 1
ATOM 634 C CA . SER A 1 87 ? -7.626 14.158 13.893 1.00 48.66 87 SER A CA 1
ATOM 635 C C . SER A 1 87 ? -8.666 13.696 14.925 1.00 48.66 87 SER A C 1
ATOM 637 O O . SER A 1 87 ? -8.287 13.245 15.999 1.00 48.66 87 SER A O 1
ATOM 639 N N . GLY A 1 88 ? -9.968 13.810 14.615 1.00 56.06 88 GLY A N 1
ATOM 640 C CA . GLY A 1 88 ? -11.070 13.400 15.487 1.00 56.06 88 GLY A CA 1
ATOM 641 C C . GLY A 1 88 ? -11.036 14.095 16.850 1.00 56.06 88 GLY A C 1
ATOM 642 O O . GLY A 1 88 ? -10.501 15.196 16.982 1.00 56.06 88 GLY A O 1
ATOM 643 N N . ILE A 1 89 ? -11.626 13.447 17.858 1.00 55.22 89 ILE A N 1
ATOM 644 C CA . ILE A 1 89 ? -11.663 13.935 19.250 1.00 55.22 89 ILE A CA 1
ATOM 645 C C . ILE A 1 89 ? -10.351 13.608 19.983 1.00 55.22 89 ILE A C 1
ATOM 647 O O . ILE A 1 89 ? -9.933 14.345 20.873 1.00 55.22 89 ILE A O 1
ATOM 651 N N . GLN A 1 90 ? -9.684 12.518 19.593 1.00 58.16 90 GLN A N 1
ATOM 652 C CA . GLN A 1 90 ? -8.453 12.036 20.211 1.00 58.16 90 GLN A CA 1
ATOM 653 C C . GLN A 1 90 ? -7.506 11.496 19.129 1.00 58.16 90 GLN A C 1
ATOM 655 O O . GLN A 1 90 ? -7.878 10.590 18.386 1.00 58.16 90 GLN A O 1
ATOM 660 N N . GLU A 1 91 ? -6.298 12.067 19.053 1.00 62.81 91 GLU A N 1
ATOM 661 C CA . GLU A 1 91 ? -5.202 11.675 18.149 1.00 62.81 91 GLU A CA 1
ATOM 662 C C . GLU A 1 91 ? -4.005 11.223 18.999 1.00 62.81 91 GLU A C 1
ATOM 664 O O . GLU A 1 91 ? -3.553 11.964 19.879 1.00 62.81 91 GLU A O 1
ATOM 669 N N . ASP A 1 92 ? -3.446 10.045 18.717 1.00 65.81 92 ASP A N 1
ATOM 670 C CA . ASP A 1 92 ? -2.193 9.598 19.337 1.00 65.81 92 ASP A CA 1
ATOM 671 C C . ASP A 1 92 ? -0.983 10.286 18.675 1.00 65.81 92 ASP A C 1
ATOM 673 O O . ASP A 1 92 ? -0.380 9.797 17.716 1.00 65.81 92 ASP A O 1
ATOM 677 N N . ARG A 1 93 ? -0.619 11.464 19.195 1.00 67.75 93 ARG A N 1
ATOM 678 C CA . ARG A 1 93 ? 0.500 12.275 18.682 1.00 67.75 93 ARG A CA 1
ATOM 679 C C . ARG A 1 93 ? 1.882 11.676 18.963 1.00 67.75 93 ARG A C 1
ATOM 681 O O . ARG A 1 93 ? 2.844 12.095 18.319 1.00 67.75 93 ARG A O 1
ATOM 688 N N . 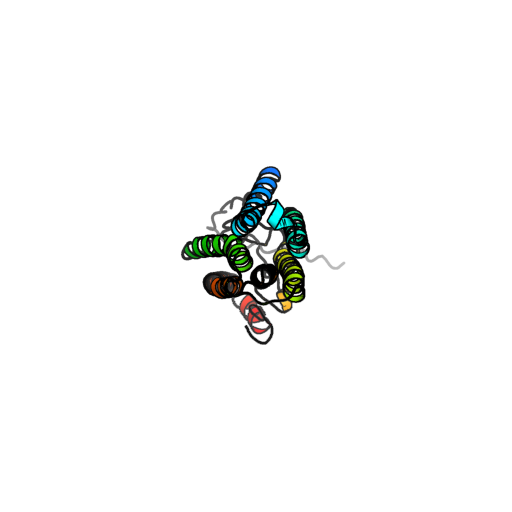GLY A 1 94 ? 1.995 10.711 19.881 1.00 69.12 94 GLY A N 1
ATOM 689 C CA . GLY A 1 94 ? 3.273 10.094 20.262 1.00 69.12 94 GLY A CA 1
ATOM 690 C C . GLY A 1 94 ? 3.926 9.300 19.127 1.00 69.12 94 GLY A C 1
ATOM 691 O O . GLY A 1 94 ? 5.139 9.118 19.108 1.00 69.12 94 GLY A O 1
ATOM 692 N N . ASN A 1 95 ? 3.139 8.900 18.126 1.00 75.69 95 ASN A N 1
ATOM 693 C CA . ASN A 1 95 ? 3.584 8.045 17.028 1.00 75.69 95 ASN A CA 1
ATOM 694 C C . ASN A 1 95 ? 3.728 8.775 15.686 1.00 75.69 95 ASN A C 1
ATOM 696 O O . ASN A 1 95 ? 3.742 8.146 14.632 1.00 75.69 95 ASN A O 1
ATOM 700 N N . ARG A 1 96 ? 3.890 10.105 15.679 1.00 79.75 96 ARG A N 1
ATOM 701 C CA . ARG A 1 96 ? 4.039 10.882 14.429 1.00 79.75 96 ARG A CA 1
ATOM 702 C C . ARG A 1 96 ? 5.260 10.500 13.589 1.00 79.75 96 ARG A C 1
ATOM 704 O O . ARG A 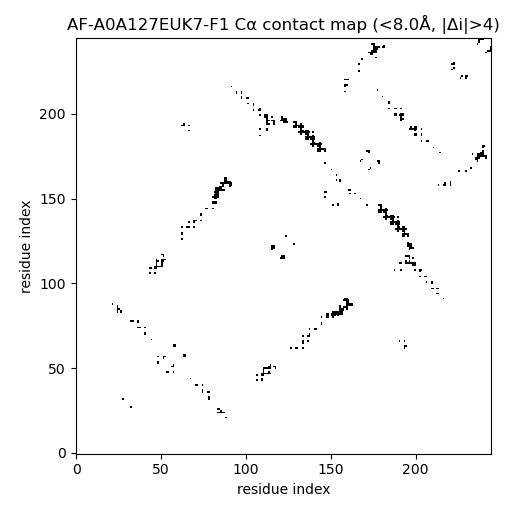1 96 ? 5.213 10.643 12.370 1.00 79.75 96 ARG A O 1
ATOM 711 N N . TRP A 1 97 ? 6.308 9.949 14.203 1.00 85.00 97 TRP A N 1
ATOM 712 C CA . TRP A 1 97 ? 7.468 9.407 13.484 1.00 85.00 97 TRP A CA 1
ATOM 713 C C . TRP A 1 97 ? 7.075 8.311 12.475 1.00 85.00 97 TRP A C 1
ATOM 715 O O . TRP A 1 97 ? 7.710 8.181 11.430 1.00 85.00 97 TRP A O 1
ATOM 725 N N . VAL A 1 98 ? 5.984 7.578 12.732 1.00 87.44 98 VAL A N 1
ATOM 726 C CA . VAL A 1 98 ? 5.440 6.543 11.838 1.00 87.44 98 VAL A CA 1
ATOM 727 C C . VAL A 1 98 ? 5.058 7.135 10.481 1.00 87.44 98 VAL A C 1
ATOM 729 O O . VAL A 1 98 ? 5.256 6.493 9.454 1.00 87.44 98 VAL A O 1
ATOM 732 N N . LEU A 1 99 ? 4.557 8.376 10.446 1.00 87.06 99 LEU A N 1
ATOM 733 C CA . LEU A 1 99 ? 4.209 9.053 9.194 1.00 87.06 99 LEU A CA 1
ATOM 734 C C . LEU A 1 99 ? 5.454 9.368 8.359 1.00 87.06 99 LEU A C 1
ATOM 736 O O . LEU A 1 99 ? 5.426 9.222 7.139 1.00 87.06 99 LEU A O 1
ATOM 740 N N . ILE A 1 100 ? 6.551 9.749 9.019 1.00 91.00 100 ILE A N 1
ATOM 741 C CA . ILE A 1 100 ? 7.842 9.982 8.364 1.00 91.00 100 ILE A CA 1
ATOM 742 C C . ILE A 1 100 ? 8.382 8.658 7.813 1.00 91.00 100 ILE A C 1
ATOM 744 O O . ILE A 1 100 ? 8.776 8.599 6.651 1.00 91.00 100 ILE A O 1
ATOM 748 N N . ALA A 1 101 ? 8.329 7.580 8.603 1.00 93.56 101 ALA A N 1
ATOM 749 C CA . ALA A 1 101 ? 8.730 6.247 8.156 1.00 93.56 101 ALA A CA 1
ATOM 750 C C . ALA A 1 101 ? 7.912 5.785 6.937 1.00 93.56 101 ALA A C 1
ATOM 752 O O . ALA A 1 101 ? 8.489 5.349 5.943 1.00 93.56 101 ALA A O 1
ATOM 753 N N . PHE A 1 102 ? 6.586 5.955 6.961 1.00 92.94 102 PHE A N 1
ATOM 754 C CA . PHE A 1 102 ? 5.730 5.674 5.808 1.00 92.94 102 PHE A CA 1
ATOM 755 C C . PHE A 1 102 ? 6.106 6.499 4.582 1.00 92.94 102 PHE A C 1
ATOM 757 O O . PHE A 1 102 ? 6.162 5.941 3.488 1.00 92.94 102 PHE A O 1
ATOM 764 N N . ALA A 1 103 ? 6.379 7.796 4.738 1.00 93.19 103 ALA A N 1
ATOM 765 C CA . ALA A 1 103 ? 6.770 8.656 3.626 1.00 93.19 103 ALA A CA 1
ATOM 766 C C . ALA A 1 103 ? 8.100 8.204 3.004 1.00 93.19 103 ALA A C 1
ATOM 768 O O . ALA A 1 103 ? 8.165 8.004 1.793 1.00 93.19 103 ALA A O 1
ATOM 769 N N . ILE A 1 104 ? 9.129 7.968 3.825 1.00 97.25 104 ILE A N 1
ATOM 770 C CA . ILE A 1 104 ? 10.451 7.519 3.366 1.00 97.25 104 ILE A CA 1
ATOM 771 C C . ILE A 1 104 ? 10.342 6.169 2.653 1.00 97.25 104 ILE A C 1
ATOM 773 O O . ILE A 1 104 ? 10.794 6.041 1.516 1.00 97.25 104 ILE A O 1
ATOM 777 N N . ILE A 1 105 ? 9.700 5.179 3.284 1.00 97.75 105 ILE A N 1
ATOM 778 C CA . ILE A 1 105 ? 9.535 3.844 2.696 1.00 97.75 105 ILE A CA 1
ATOM 779 C C . ILE A 1 105 ? 8.737 3.934 1.393 1.00 97.75 105 ILE A C 1
ATOM 781 O O . ILE A 1 105 ? 9.115 3.294 0.419 1.00 97.75 105 ILE A O 1
ATOM 785 N N . SER A 1 106 ? 7.683 4.754 1.328 1.00 96.00 106 SER A N 1
ATOM 786 C CA . SER A 1 106 ? 6.872 4.907 0.111 1.00 96.00 106 SER A CA 1
ATOM 787 C C . SER A 1 106 ? 7.647 5.563 -1.031 1.00 96.00 106 SER A C 1
ATOM 789 O O . SER A 1 106 ? 7.537 5.112 -2.168 1.00 96.00 106 SER A O 1
ATOM 791 N N . ILE A 1 107 ? 8.455 6.591 -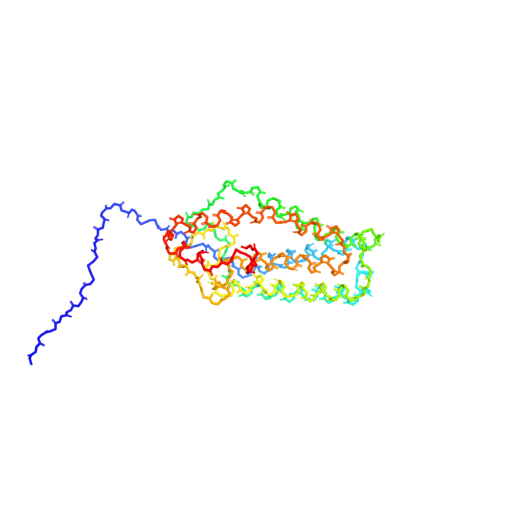0.754 1.00 97.88 107 ILE A N 1
ATOM 792 C CA . ILE A 1 107 ? 9.302 7.238 -1.769 1.00 97.88 107 ILE A CA 1
ATOM 793 C C . ILE A 1 107 ? 10.333 6.242 -2.304 1.00 97.88 107 ILE A C 1
ATOM 795 O O . ILE A 1 107 ? 10.452 6.067 -3.517 1.00 97.88 107 ILE A O 1
ATOM 799 N N . LEU A 1 108 ? 11.033 5.541 -1.406 1.00 98.25 108 LEU A N 1
ATOM 800 C CA . LEU A 1 108 ? 11.999 4.513 -1.791 1.00 98.25 108 LEU A CA 1
ATOM 801 C C . LEU A 1 108 ? 11.326 3.394 -2.587 1.00 98.25 108 LEU A C 1
ATOM 803 O O . LEU A 1 108 ? 11.848 2.980 -3.614 1.00 98.25 108 LEU A O 1
ATOM 807 N N . HIS A 1 109 ? 10.149 2.941 -2.166 1.00 98.44 109 HIS A N 1
ATOM 808 C CA . HIS A 1 109 ? 9.407 1.874 -2.830 1.00 98.44 109 HIS A CA 1
ATOM 809 C C . HIS A 1 109 ? 8.821 2.298 -4.190 1.00 98.44 109 HIS A C 1
ATOM 811 O O . HIS A 1 109 ? 8.680 1.467 -5.083 1.00 98.44 109 HIS A O 1
ATOM 817 N N . GLY A 1 110 ? 8.523 3.582 -4.401 1.00 97.56 110 GLY A N 1
ATOM 818 C CA . GLY A 1 110 ? 8.125 4.094 -5.716 1.00 97.56 110 GLY A CA 1
ATOM 819 C C . GLY A 1 110 ? 9.264 4.054 -6.741 1.00 97.56 110 GLY A C 1
ATOM 820 O O . GLY A 1 110 ? 9.030 3.767 -7.911 1.00 97.56 110 GLY A O 1
ATOM 821 N N . TRP A 1 111 ? 10.501 4.297 -6.301 1.00 98.50 111 TRP A N 1
ATOM 822 C CA . TRP A 1 111 ? 11.673 4.419 -7.177 1.00 98.50 111 TRP A CA 1
ATOM 823 C C . TRP A 1 111 ? 12.514 3.134 -7.293 1.00 98.50 111 TRP A C 1
ATOM 825 O O . TRP A 1 111 ? 12.849 2.698 -8.397 1.00 98.50 111 TRP A O 1
ATOM 835 N N . LEU A 1 112 ? 12.856 2.510 -6.162 1.00 98.31 112 LEU A N 1
ATOM 836 C CA . LEU A 1 112 ? 13.855 1.441 -6.068 1.00 98.31 112 LEU A CA 1
ATOM 837 C C . LEU A 1 112 ? 13.487 0.169 -6.854 1.00 98.31 112 LEU A C 1
ATOM 839 O O . LEU A 1 112 ? 14.377 -0.373 -7.514 1.00 98.31 112 LEU A O 1
ATOM 843 N N . PRO A 1 113 ? 12.229 -0.321 -6.856 1.00 98.44 113 PRO A N 1
ATOM 844 C CA . PRO A 1 113 ? 11.855 -1.487 -7.650 1.00 98.44 113 PRO A CA 1
ATOM 845 C C . PRO A 1 113 ? 12.102 -1.274 -9.142 1.00 98.44 113 PRO A C 1
ATOM 847 O O . PRO A 1 113 ? 12.747 -2.102 -9.775 1.00 98.44 113 PRO A O 1
ATOM 850 N N . ALA A 1 114 ? 11.691 -0.125 -9.685 1.00 98.00 114 ALA A N 1
ATOM 851 C CA . ALA A 1 114 ? 11.919 0.208 -11.089 1.00 98.00 114 ALA A CA 1
ATOM 852 C C . ALA A 1 114 ? 13.413 0.345 -11.421 1.00 98.00 114 ALA A C 1
ATOM 854 O O . ALA A 1 114 ? 13.858 -0.114 -12.472 1.00 98.00 114 ALA A O 1
ATOM 855 N N . TYR A 1 115 ? 14.193 0.939 -10.514 1.00 98.38 115 TYR A N 1
ATOM 856 C CA . TYR A 1 115 ? 15.640 1.068 -10.674 1.00 98.38 115 TYR A CA 1
ATOM 857 C C . TYR A 1 115 ? 16.359 -0.285 -10.673 1.00 98.38 115 TYR A C 1
ATOM 859 O O . TYR A 1 115 ? 17.171 -0.545 -11.558 1.00 98.38 115 TYR A O 1
ATOM 867 N N . THR A 1 116 ? 16.052 -1.150 -9.705 1.00 98.00 116 THR A N 1
ATOM 868 C CA . THR A 1 116 ? 16.671 -2.482 -9.572 1.00 98.00 116 THR A CA 1
ATOM 869 C C . THR A 1 116 ? 16.306 -3.408 -10.730 1.00 98.00 116 THR A C 1
ATOM 871 O O . THR A 1 116 ? 17.188 -4.082 -11.257 1.00 98.00 116 THR A O 1
ATOM 874 N N . ASP A 1 117 ? 15.058 -3.353 -11.204 1.00 97.56 117 ASP A N 1
ATOM 875 C CA . ASP A 1 117 ? 14.600 -4.057 -12.408 1.00 97.56 117 ASP A CA 1
ATOM 876 C C . ASP A 1 117 ? 15.387 -3.640 -13.656 1.00 97.56 117 ASP A C 1
ATOM 878 O O . ASP A 1 117 ? 15.871 -4.483 -14.408 1.00 97.56 117 AS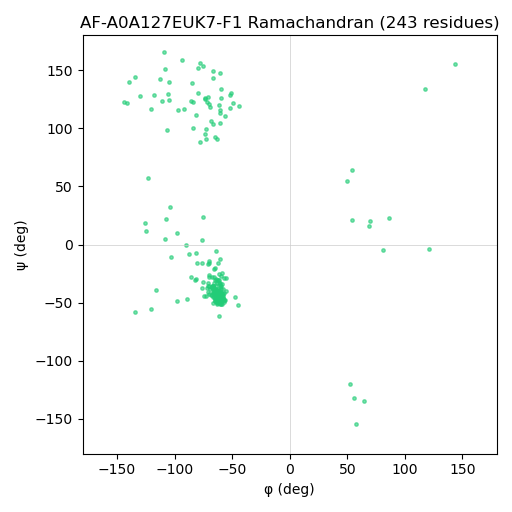P A O 1
ATOM 882 N N . ARG A 1 118 ? 15.573 -2.326 -13.844 1.00 96.69 118 ARG A N 1
ATOM 883 C CA . ARG A 1 118 ? 16.302 -1.754 -14.983 1.00 96.69 118 ARG A CA 1
ATOM 884 C C . ARG A 1 118 ? 17.753 -2.220 -15.053 1.00 96.69 118 ARG A C 1
ATOM 886 O O . ARG A 1 118 ? 18.254 -2.457 -16.146 1.00 96.69 118 ARG A O 1
ATOM 893 N N . ILE A 1 119 ? 18.436 -2.296 -13.911 1.00 97.12 119 ILE A N 1
ATOM 894 C CA . ILE A 1 119 ? 19.851 -2.697 -13.850 1.00 97.12 119 ILE A CA 1
ATOM 895 C C . ILE A 1 119 ? 20.039 -4.212 -13.671 1.00 97.12 119 ILE A C 1
ATOM 897 O O . ILE A 1 119 ? 21.173 -4.668 -13.574 1.00 97.12 119 ILE A O 1
ATOM 901 N N . GLY A 1 120 ? 18.950 -4.986 -13.586 1.00 95.88 120 GLY A N 1
ATOM 902 C CA . GLY A 1 120 ? 18.992 -6.437 -13.374 1.00 95.88 120 GLY A CA 1
ATOM 903 C C . GLY A 1 120 ? 19.474 -6.869 -11.983 1.00 95.88 120 GLY A C 1
ATOM 904 O O . GLY A 1 120 ? 19.832 -8.027 -11.787 1.00 95.88 120 GLY A O 1
ATOM 905 N N . PHE A 1 121 ? 19.493 -5.967 -11.001 1.00 97.12 121 PHE A N 1
ATOM 906 C CA . PHE A 1 121 ? 19.989 -6.267 -9.658 1.00 97.12 121 PHE A CA 1
ATOM 907 C C . PHE A 1 121 ? 18.898 -6.915 -8.804 1.00 97.12 121 PHE A C 1
ATOM 909 O O . PHE A 1 121 ? 17.854 -6.304 -8.583 1.00 97.12 121 PHE A O 1
ATOM 916 N N . TRP A 1 122 ? 19.161 -8.119 -8.278 1.00 96.38 122 TRP A N 1
ATOM 917 C CA . TRP A 1 122 ? 18.230 -8.846 -7.399 1.00 96.38 122 TRP A CA 1
ATOM 918 C C . TRP A 1 122 ? 16.811 -8.915 -7.981 1.00 96.38 122 TRP A C 1
ATOM 920 O O . TRP A 1 122 ? 15.823 -8.511 -7.356 1.00 96.38 122 TRP A O 1
ATOM 930 N N . THR A 1 123 ? 16.742 -9.417 -9.214 1.00 96.56 123 THR A N 1
ATOM 931 C CA . THR A 1 123 ? 15.488 -9.590 -9.945 1.00 96.56 123 THR A CA 1
ATOM 932 C C . THR A 1 123 ? 15.105 -11.059 -10.067 1.00 96.56 123 THR A C 1
ATOM 934 O O . THR A 1 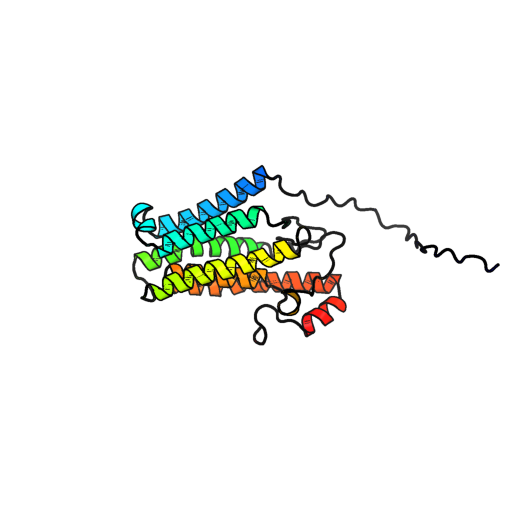123 ? 15.965 -11.937 -10.063 1.00 96.56 123 THR A O 1
ATOM 937 N N . VAL A 1 124 ? 13.802 -11.323 -10.155 1.00 95.12 124 VAL A N 1
ATOM 938 C CA . VAL A 1 124 ? 13.250 -12.649 -10.465 1.00 95.12 124 VAL A CA 1
ATOM 939 C C . VAL A 1 124 ? 12.752 -12.642 -11.908 1.00 95.12 124 VAL A 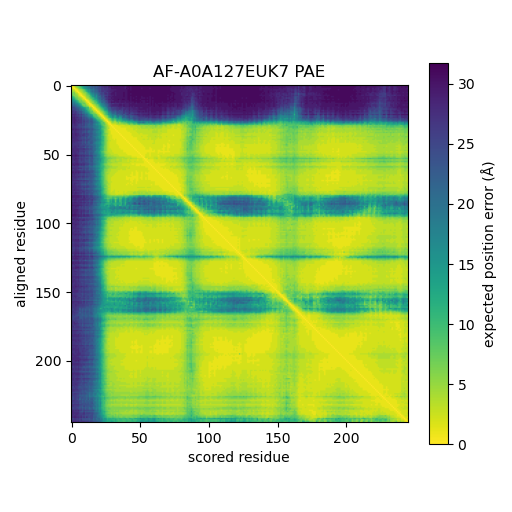C 1
ATOM 941 O O . VAL A 1 124 ? 11.946 -11.794 -12.284 1.00 95.12 124 VAL A O 1
ATOM 944 N N . ASP A 1 125 ? 13.229 -13.552 -12.748 1.00 89.56 125 ASP A N 1
ATOM 945 C CA . ASP A 1 125 ? 12.870 -13.554 -14.168 1.00 89.56 125 ASP A CA 1
ATOM 946 C C . ASP A 1 125 ? 11.452 -14.077 -14.451 1.00 89.56 125 ASP A C 1
ATOM 948 O O . ASP A 1 125 ? 10.884 -14.866 -13.698 1.00 89.56 125 ASP A O 1
ATOM 952 N N . GLY A 1 126 ? 10.883 -13.615 -15.573 1.00 90.88 126 GLY A N 1
ATOM 953 C CA . GLY A 1 126 ? 9.596 -14.072 -16.104 1.00 90.88 126 GLY A CA 1
ATOM 954 C C . GLY A 1 126 ? 8.514 -12.990 -16.174 1.00 90.88 126 GLY A C 1
ATOM 955 O O . GLY A 1 126 ? 8.261 -12.259 -15.216 1.00 90.88 126 GLY A O 1
ATOM 956 N N . ASP A 1 127 ? 7.816 -12.921 -17.311 1.00 94.12 127 ASP A N 1
ATOM 957 C CA . ASP A 1 127 ? 6.682 -12.001 -17.492 1.00 94.12 127 ASP A CA 1
ATOM 958 C C . ASP A 1 127 ? 5.485 -12.391 -16.608 1.00 94.12 127 ASP A C 1
ATOM 960 O O . ASP A 1 127 ? 4.755 -11.533 -16.114 1.00 94.12 127 ASP A O 1
ATOM 964 N N . THR A 1 128 ? 5.354 -13.683 -16.286 1.00 96.88 128 THR A N 1
ATOM 965 C CA . THR A 1 128 ? 4.375 -14.195 -15.318 1.00 96.88 128 THR A CA 1
ATOM 966 C C . THR A 1 128 ? 4.500 -13.506 -13.960 1.00 96.88 128 THR A C 1
ATOM 968 O O . THR A 1 128 ? 3.484 -13.168 -13.352 1.00 96.88 128 THR A O 1
ATOM 971 N N . VAL A 1 129 ? 5.726 -13.237 -13.492 1.00 97.62 129 VAL A N 1
ATOM 972 C CA . VAL A 1 129 ? 5.964 -12.527 -12.224 1.00 97.62 129 VAL A CA 1
ATOM 973 C C . VAL A 1 129 ? 5.425 -11.101 -12.309 1.00 97.62 129 VAL A C 1
ATOM 975 O O . VAL A 1 129 ? 4.749 -10.644 -11.385 1.00 97.62 129 VAL A O 1
ATOM 978 N N . ARG A 1 130 ? 5.641 -10.424 -13.444 1.00 98.06 130 ARG A N 1
ATOM 979 C CA . ARG A 1 130 ? 5.167 -9.052 -13.651 1.00 98.06 130 ARG A CA 1
ATOM 980 C C . ARG A 1 130 ? 3.648 -8.972 -13.613 1.00 98.06 130 ARG A C 1
ATOM 982 O O . ARG A 1 130 ? 3.097 -8.164 -12.869 1.00 98.06 130 ARG A O 1
ATOM 989 N N . TRP A 1 131 ? 2.973 -9.830 -14.374 1.00 98.50 131 TRP A N 1
ATOM 990 C CA . TRP A 1 131 ? 1.511 -9.861 -14.428 1.00 98.50 131 TRP A CA 1
ATOM 991 C C . TRP A 1 131 ? 0.880 -10.310 -13.115 1.00 98.50 131 TRP A C 1
ATOM 993 O O . TRP A 1 131 ? -0.112 -9.722 -12.689 1.00 98.50 131 TRP A O 1
ATOM 1003 N N . THR A 1 132 ? 1.493 -11.271 -12.420 1.00 98.44 132 THR A N 1
ATOM 1004 C CA . THR A 1 132 ? 1.096 -11.624 -11.048 1.00 98.44 132 THR A CA 1
ATOM 1005 C C . THR A 1 132 ? 1.195 -10.398 -10.141 1.00 98.44 132 THR A C 1
ATOM 1007 O O . THR A 1 132 ? 0.271 -10.110 -9.383 1.00 98.44 132 THR A O 1
ATOM 1010 N N . GLY A 1 133 ? 2.268 -9.616 -10.276 1.00 98.56 133 GLY A N 1
ATOM 1011 C CA . GLY A 1 133 ? 2.432 -8.344 -9.585 1.00 98.56 133 GLY A CA 1
ATOM 1012 C C . GLY A 1 133 ? 1.338 -7.325 -9.901 1.00 98.56 133 GLY A C 1
ATOM 1013 O O . GLY A 1 133 ? 0.775 -6.735 -8.982 1.00 98.56 133 GLY A O 1
ATOM 1014 N N . VAL A 1 134 ? 0.970 -7.157 -11.174 1.00 98.75 134 VAL A N 1
ATOM 1015 C CA . VAL A 1 134 ? -0.129 -6.265 -11.596 1.00 98.75 134 VAL A CA 1
ATOM 1016 C C . VAL A 1 134 ? -1.462 -6.690 -10.972 1.00 98.75 134 VAL A C 1
ATOM 1018 O O . VAL A 1 134 ? -2.179 -5.848 -10.429 1.00 98.75 134 VAL A O 1
ATOM 1021 N N . ILE A 1 135 ? -1.778 -7.989 -10.993 1.00 98.69 135 ILE A N 1
ATOM 1022 C CA . ILE A 1 135 ? -3.006 -8.533 -10.394 1.00 98.69 135 ILE A CA 1
ATOM 1023 C C . ILE A 1 135 ? -3.014 -8.287 -8.884 1.00 98.69 135 ILE A C 1
ATOM 1025 O O . ILE A 1 135 ? -3.996 -7.774 -8.348 1.00 98.69 135 ILE A O 1
ATOM 1029 N N . LEU A 1 136 ? -1.914 -8.587 -8.191 1.00 98.69 136 LEU A N 1
ATOM 1030 C CA . LEU A 1 136 ? -1.798 -8.354 -6.751 1.00 98.69 136 LEU A CA 1
ATOM 1031 C C . LEU A 1 136 ? -1.869 -6.865 -6.404 1.00 98.69 136 LEU A C 1
ATOM 1033 O O . LEU A 1 136 ? -2.518 -6.499 -5.427 1.00 98.69 136 LEU A O 1
ATOM 1037 N N . ALA A 1 137 ? -1.281 -5.990 -7.222 1.00 98.56 137 ALA A N 1
ATOM 1038 C CA . ALA A 1 137 ? -1.393 -4.549 -7.048 1.00 98.56 137 ALA A CA 1
ATOM 1039 C C . ALA A 1 137 ? -2.859 -4.098 -7.137 1.00 98.56 137 ALA A C 1
ATOM 1041 O O . ALA A 1 137 ? -3.325 -3.356 -6.268 1.00 98.56 137 ALA A O 1
ATOM 1042 N N . ALA A 1 138 ? -3.607 -4.594 -8.126 1.00 98.50 138 ALA A N 1
ATOM 1043 C CA . ALA A 1 138 ? -5.029 -4.301 -8.278 1.00 98.50 138 ALA A CA 1
ATOM 1044 C C . ALA A 1 138 ? -5.857 -4.828 -7.093 1.00 98.50 138 ALA A C 1
ATOM 1046 O O . ALA A 1 138 ? -6.607 -4.064 -6.484 1.00 98.50 138 ALA A O 1
ATOM 1047 N N . VAL A 1 139 ? -5.678 -6.098 -6.714 1.00 98.31 139 VAL A N 1
ATOM 1048 C CA . VAL A 1 139 ? -6.398 -6.738 -5.598 1.00 98.31 139 VAL A CA 1
ATOM 1049 C C . VAL A 1 139 ? -6.091 -6.047 -4.271 1.00 98.31 139 VAL A C 1
ATOM 1051 O O . VAL A 1 139 ? -7.010 -5.696 -3.534 1.00 98.31 139 VAL A O 1
ATOM 1054 N N . GLY A 1 140 ? -4.816 -5.795 -3.973 1.00 97.81 140 GLY A N 1
ATOM 1055 C CA . GLY A 1 140 ? -4.402 -5.094 -2.760 1.00 97.81 140 GLY A CA 1
ATOM 1056 C C . GLY A 1 140 ? -4.934 -3.664 -2.712 1.00 97.81 140 GLY A C 1
ATOM 1057 O O . GLY A 1 140 ? -5.415 -3.212 -1.675 1.00 97.81 140 GLY A O 1
ATOM 1058 N N . GLY A 1 141 ? -4.924 -2.964 -3.849 1.00 96.25 141 GLY A N 1
ATOM 1059 C CA . GLY A 1 141 ? -5.494 -1.625 -3.971 1.00 96.25 141 GLY A CA 1
ATOM 1060 C C . GLY A 1 141 ? -7.002 -1.602 -3.721 1.00 96.25 141 GLY A C 1
ATOM 1061 O O . GLY A 1 141 ? -7.486 -0.783 -2.940 1.00 96.25 141 GLY A O 1
ATOM 1062 N N . ALA A 1 142 ? -7.740 -2.541 -4.312 1.00 95.62 142 ALA A N 1
ATOM 1063 C CA . ALA A 1 142 ? -9.174 -2.690 -4.085 1.00 95.62 142 ALA A CA 1
ATOM 1064 C C . ALA A 1 142 ? -9.478 -3.023 -2.617 1.00 95.62 142 ALA A C 1
ATOM 1066 O O . ALA A 1 142 ? -10.310 -2.364 -1.994 1.00 95.62 142 ALA A O 1
ATOM 1067 N N . LEU A 1 143 ? -8.745 -3.975 -2.030 1.00 94.69 143 LEU A N 1
ATOM 1068 C CA . LEU A 1 143 ? -8.848 -4.337 -0.616 1.00 94.69 143 LEU A CA 1
ATOM 1069 C C . LEU A 1 143 ? -8.510 -3.165 0.313 1.00 94.69 143 LEU A C 1
ATOM 1071 O O . LEU A 1 143 ? -9.091 -3.038 1.386 1.00 94.69 143 LEU A O 1
ATOM 1075 N N . ARG A 1 144 ? -7.592 -2.286 -0.094 1.00 92.50 144 ARG A N 1
ATOM 1076 C CA . ARG A 1 144 ? -7.255 -1.073 0.653 1.00 92.50 144 ARG A CA 1
ATOM 1077 C C . ARG A 1 144 ? -8.390 -0.050 0.636 1.00 92.50 144 ARG A C 1
ATOM 1079 O O . ARG A 1 144 ? -8.611 0.615 1.643 1.00 92.50 144 ARG A O 1
ATOM 1086 N N . LEU A 1 145 ? -9.094 0.089 -0.486 1.00 90.88 145 LEU A N 1
ATOM 1087 C CA . LEU A 1 145 ? -10.192 1.050 -0.638 1.00 90.88 145 LEU A CA 1
ATOM 1088 C C . LEU A 1 145 ? -11.519 0.536 -0.077 1.00 90.88 145 LEU A C 1
ATOM 1090 O O . LEU A 1 145 ? -12.317 1.332 0.417 1.00 90.88 145 LEU A O 1
ATOM 1094 N N . TRP A 1 146 ? -11.743 -0.779 -0.103 1.00 89.75 146 TRP A N 1
ATOM 1095 C CA . TRP A 1 146 ? -12.967 -1.426 0.373 1.00 89.75 146 TRP A CA 1
ATOM 1096 C C . TRP A 1 146 ? -13.452 -0.889 1.729 1.00 89.75 146 TRP A C 1
ATOM 1098 O O . TRP A 1 146 ? -14.613 -0.479 1.825 1.00 89.75 146 TRP A O 1
ATOM 1108 N N . PRO A 1 147 ? -12.620 -0.822 2.786 1.00 84.69 147 PRO A N 1
ATOM 1109 C CA . PRO A 1 147 ? -13.096 -0.447 4.107 1.00 84.69 147 PRO A CA 1
ATOM 1110 C C . PRO A 1 147 ? -13.485 1.031 4.165 1.00 84.69 147 PRO A C 1
ATOM 1112 O O . PRO A 1 147 ? -14.374 1.398 4.925 1.00 84.69 147 PRO A O 1
ATOM 1115 N N . VAL A 1 148 ? -12.894 1.870 3.312 1.00 82.38 148 VAL A N 1
ATOM 1116 C CA . VAL A 1 148 ? -13.256 3.285 3.184 1.00 82.38 148 VAL A CA 1
ATOM 1117 C C . VAL A 1 148 ? -14.659 3.440 2.594 1.00 82.38 148 VAL A C 1
ATOM 1119 O O . VAL A 1 148 ? -15.410 4.306 3.035 1.00 82.38 148 VAL A O 1
ATOM 1122 N N . TYR A 1 149 ? -15.053 2.581 1.650 1.00 83.44 149 TYR A N 1
ATOM 1123 C CA . TYR A 1 149 ? -16.427 2.552 1.136 1.00 83.44 149 TYR A CA 1
ATOM 1124 C C . TYR A 1 149 ? -17.426 1.989 2.151 1.00 83.44 149 TYR A C 1
ATOM 1126 O O . TYR A 1 149 ? -18.535 2.505 2.256 1.00 83.44 149 TYR A O 1
ATOM 1134 N N . VAL A 1 150 ? -17.036 0.974 2.930 1.00 79.56 150 VAL A N 1
ATOM 1135 C CA . VAL A 1 150 ? -17.904 0.378 3.963 1.00 79.56 150 VAL A CA 1
ATOM 1136 C C . VAL A 1 150 ? -18.116 1.331 5.144 1.00 79.56 150 VAL A C 1
ATOM 1138 O O . VAL A 1 150 ? -19.233 1.464 5.646 1.00 79.56 150 VAL A O 1
ATOM 1141 N N . LEU A 1 151 ? -17.061 2.005 5.611 1.00 72.44 151 LEU A N 1
ATOM 1142 C CA . LEU A 1 151 ? -17.140 2.902 6.769 1.00 72.44 151 LEU A CA 1
ATOM 1143 C C . LEU A 1 151 ? -17.586 4.320 6.389 1.00 72.44 151 LEU A C 1
ATOM 1145 O O . LEU A 1 151 ? -18.177 5.006 7.232 1.00 72.44 151 LEU A O 1
ATOM 1149 N N . GLY A 1 152 ? -17.318 4.766 5.158 1.00 73.25 152 GLY A N 1
ATOM 1150 C CA . GLY A 1 152 ? -17.572 6.135 4.707 1.00 73.25 152 GLY A CA 1
ATOM 1151 C C . GLY A 1 152 ? -16.881 7.159 5.611 1.00 73.25 152 GLY A C 1
ATOM 1152 O O . GLY A 1 152 ? -15.731 6.972 6.006 1.00 73.25 152 GLY A O 1
ATOM 1153 N N . ASN A 1 153 ? -17.620 8.194 6.025 1.00 65.19 153 ASN A N 1
ATOM 1154 C CA . ASN A 1 153 ? -17.123 9.277 6.890 1.00 65.19 153 ASN A CA 1
ATOM 1155 C C . ASN A 1 153 ? -16.614 8.810 8.270 1.00 65.19 153 ASN A C 1
ATOM 1157 O O . ASN A 1 153 ? -15.978 9.586 8.984 1.00 65.19 153 ASN A O 1
ATOM 1161 N N . ARG A 1 154 ? -16.898 7.561 8.667 1.00 64.50 154 ARG A N 1
ATOM 1162 C CA . ARG A 1 154 ? -16.393 6.962 9.913 1.00 64.50 154 ARG A CA 1
ATOM 1163 C C . ARG A 1 154 ? -14.963 6.440 9.780 1.00 64.50 154 ARG A C 1
ATOM 1165 O O . ARG A 1 154 ? -14.323 6.196 10.799 1.00 64.50 154 ARG A O 1
ATOM 1172 N N . PHE A 1 155 ? -14.458 6.273 8.557 1.00 61.88 155 PHE A N 1
ATOM 1173 C CA . PHE A 1 155 ? -13.068 5.909 8.317 1.00 61.88 155 PHE A CA 1
ATOM 1174 C C . PHE A 1 155 ? -12.165 7.106 8.625 1.00 61.88 155 PHE A C 1
ATOM 1176 O O . PHE A 1 155 ? -12.319 8.168 8.018 1.00 61.88 155 PHE A O 1
ATOM 1183 N N . SER A 1 156 ? -11.215 6.927 9.544 1.00 59.44 156 SER A N 1
ATOM 1184 C CA . SER A 1 156 ? -10.212 7.943 9.869 1.00 59.44 156 SER A CA 1
ATOM 1185 C C . SER A 1 156 ? -8.826 7.510 9.411 1.00 59.44 156 SER A C 1
ATOM 1187 O O . SER A 1 156 ? -8.298 6.491 9.852 1.00 59.44 156 SER A O 1
ATOM 1189 N N . GLY A 1 157 ? -8.198 8.339 8.580 1.00 56.25 157 GLY A N 1
ATOM 1190 C CA . GLY A 1 157 ? -6.809 8.165 8.161 1.00 56.25 157 GLY A CA 1
ATOM 1191 C C . GLY A 1 157 ? -5.763 8.548 9.217 1.00 56.25 157 GLY A C 1
ATOM 1192 O O . GLY A 1 157 ? -4.577 8.514 8.896 1.00 56.25 157 GLY A O 1
ATOM 1193 N N . LEU A 1 158 ? -6.147 8.932 10.441 1.00 51.72 158 LEU A N 1
ATOM 1194 C CA . LEU A 1 158 ? -5.234 9.463 11.470 1.00 51.72 158 LEU A CA 1
ATOM 1195 C C . LEU A 1 158 ? -5.281 8.735 12.822 1.00 51.72 158 LEU A C 1
ATOM 1197 O O . LEU A 1 158 ? -4.787 9.287 13.796 1.00 51.72 158 LEU A O 1
ATOM 1201 N N . VAL A 1 159 ? -5.813 7.508 12.902 1.00 59.34 159 VAL A N 1
ATOM 1202 C CA . VAL A 1 159 ? -6.007 6.816 14.197 1.00 59.34 159 VAL A CA 1
ATOM 1203 C C . VAL A 1 159 ? -6.816 7.704 15.144 1.00 59.34 159 VAL A C 1
ATOM 1205 O O . VAL A 1 159 ? -6.310 8.208 16.144 1.00 59.34 159 VAL A O 1
ATOM 1208 N N . ALA A 1 160 ? -8.067 7.979 14.779 1.00 58.28 160 ALA A N 1
ATOM 1209 C CA . ALA A 1 160 ? -8.884 8.906 15.547 1.00 58.28 160 ALA A CA 1
ATOM 1210 C C . ALA A 1 160 ? -10.321 8.431 15.691 1.00 58.28 160 ALA A C 1
ATOM 1212 O O . ALA A 1 160 ? -10.941 7.969 14.730 1.00 58.28 160 ALA A O 1
ATOM 1213 N N . ILE A 1 161 ? -10.862 8.641 16.886 1.00 64.12 161 ILE A N 1
ATOM 1214 C CA . ILE A 1 161 ? -12.277 8.463 17.181 1.00 64.12 161 ILE A CA 1
ATOM 1215 C C . ILE A 1 161 ? -13.046 9.687 16.683 1.00 64.12 161 ILE A C 1
ATOM 1217 O O . ILE A 1 161 ? -12.705 10.831 16.998 1.00 64.12 161 ILE A O 1
ATOM 1221 N N . GLN A 1 162 ? -14.115 9.432 15.935 1.00 65.56 162 GLN A N 1
ATOM 1222 C CA . GLN A 1 162 ? -15.085 10.448 15.518 1.00 65.56 162 GLN A CA 1
ATOM 1223 C C . GLN A 1 162 ? -16.269 10.506 16.503 1.00 65.56 162 GLN A C 1
ATOM 1225 O O . GLN A 1 162 ? -16.535 9.542 17.221 1.00 65.56 162 GLN A O 1
ATOM 1230 N N . GLU A 1 163 ? -17.012 11.614 16.545 1.00 59.88 163 GLU A N 1
ATOM 1231 C CA . GLU A 1 163 ? -18.261 11.664 17.324 1.00 59.88 163 GLU A CA 1
ATOM 1232 C C . GLU A 1 163 ? -19.256 10.605 16.821 1.00 59.88 163 GLU A C 1
ATOM 1234 O O . GLU A 1 163 ? -19.445 10.440 15.616 1.00 59.88 163 GLU A O 1
ATOM 1239 N N . GLY A 1 164 ? -19.872 9.859 17.746 1.00 63.72 164 GLY A N 1
ATOM 1240 C CA . GLY A 1 164 ? -20.802 8.775 17.407 1.00 63.72 164 GLY A CA 1
ATOM 1241 C C . GLY A 1 164 ? -20.145 7.546 16.766 1.00 63.72 164 GLY A C 1
ATOM 1242 O O . GLY A 1 164 ? -20.832 6.780 16.091 1.00 63.72 164 GLY A O 1
ATOM 1243 N N . HIS A 1 165 ? -18.829 7.354 16.932 1.00 70.50 165 HIS A N 1
ATOM 1244 C CA . HIS A 1 165 ? -18.132 6.183 16.397 1.00 70.50 165 HIS A CA 1
ATOM 1245 C C . HIS A 1 165 ? -18.720 4.888 16.972 1.00 70.50 165 HIS A C 1
ATOM 1247 O O . HIS A 1 165 ? -18.784 4.705 18.185 1.00 70.50 165 HIS A O 1
ATOM 1253 N N . THR A 1 166 ? -19.119 3.983 16.083 1.00 76.31 166 THR A N 1
ATOM 1254 C CA . THR A 1 166 ? -19.613 2.642 16.408 1.00 76.31 166 THR A CA 1
ATOM 1255 C C . THR A 1 166 ? -18.622 1.610 15.905 1.00 76.31 166 THR A C 1
ATOM 1257 O O . THR A 1 166 ? -18.106 1.764 14.793 1.00 76.31 166 THR A O 1
ATOM 1260 N N . LEU A 1 167 ? -18.416 0.533 16.656 1.00 82.88 167 LEU A N 1
ATOM 1261 C CA . LEU A 1 167 ? -17.556 -0.555 16.218 1.00 82.88 167 LEU A CA 1
ATOM 1262 C C . LEU A 1 167 ? -18.200 -1.311 15.041 1.00 82.88 167 LEU A C 1
ATOM 1264 O O . LEU A 1 167 ? -19.286 -1.875 15.155 1.00 82.88 167 LEU A O 1
ATOM 1268 N N . VAL A 1 168 ? -17.535 -1.318 13.883 1.00 85.31 168 VAL A N 1
ATOM 1269 C CA . VAL A 1 168 ? -17.981 -2.080 12.705 1.00 85.31 168 VAL A CA 1
ATOM 1270 C C . VAL A 1 168 ? -17.327 -3.457 12.738 1.00 85.31 168 VAL A C 1
ATOM 1272 O O . VAL A 1 168 ? -16.108 -3.562 12.654 1.00 85.31 168 VAL A O 1
ATOM 1275 N N . THR A 1 169 ? -18.141 -4.508 12.851 1.00 87.19 169 THR A N 1
ATOM 1276 C CA . THR A 1 169 ? -17.669 -5.902 12.995 1.00 87.19 169 THR A CA 1
ATOM 1277 C C . THR A 1 169 ? -18.238 -6.854 11.937 1.00 87.19 169 THR A C 1
ATOM 1279 O O . THR A 1 169 ? -18.119 -8.070 12.059 1.00 87.19 169 THR A O 1
ATOM 1282 N N . THR A 1 170 ? -18.872 -6.310 10.896 1.00 84.69 170 THR A N 1
ATOM 1283 C CA . THR A 1 170 ? -19.542 -7.060 9.824 1.00 84.69 170 THR A CA 1
ATOM 1284 C C . THR A 1 170 ? -18.789 -6.958 8.494 1.00 84.69 170 THR A C 1
ATOM 1286 O O . THR A 1 170 ? -17.906 -6.116 8.311 1.00 84.69 170 THR A O 1
ATOM 1289 N N . GLY A 1 171 ? -19.134 -7.826 7.539 1.00 86.88 171 GLY A N 1
ATOM 1290 C CA . GLY A 1 171 ? -18.463 -7.882 6.240 1.00 86.88 171 GLY A CA 1
ATOM 1291 C C . GLY A 1 171 ? -17.001 -8.291 6.396 1.00 86.88 171 GLY A C 1
ATOM 1292 O O . GLY A 1 171 ? -16.692 -9.197 7.157 1.00 86.88 171 GLY A O 1
ATOM 1293 N N . ILE A 1 172 ? -16.080 -7.599 5.726 1.00 87.69 172 ILE A N 1
ATOM 1294 C CA . ILE A 1 172 ? -14.649 -7.929 5.818 1.00 87.69 172 ILE A CA 1
ATOM 1295 C C . ILE A 1 172 ? -14.087 -7.831 7.248 1.00 87.69 172 ILE A C 1
ATOM 1297 O O . ILE A 1 172 ? -13.169 -8.566 7.617 1.00 87.69 172 ILE A O 1
ATOM 1301 N N . TYR A 1 173 ? -14.693 -6.976 8.077 1.00 88.94 173 TYR A N 1
ATOM 1302 C CA . TYR A 1 173 ? -14.318 -6.819 9.475 1.00 88.94 173 TYR A CA 1
ATOM 1303 C C . TYR A 1 173 ? -14.709 -8.016 10.341 1.00 88.94 173 TYR A C 1
ATOM 1305 O O . TYR A 1 173 ? -14.137 -8.184 11.406 1.00 88.94 173 TYR A O 1
ATOM 1313 N N . SER A 1 174 ? -15.611 -8.903 9.903 1.00 89.62 174 SER A N 1
ATOM 1314 C CA . SER A 1 174 ? -15.949 -10.096 10.692 1.00 89.62 174 SER A CA 1
ATOM 1315 C C . SER A 1 174 ? -14.820 -11.126 10.747 1.00 89.62 174 SER A C 1
ATOM 1317 O O . SER A 1 174 ? -14.889 -12.041 11.560 1.00 89.62 174 SER A O 1
ATOM 1319 N N . ALA A 1 175 ? -13.806 -10.997 9.885 1.00 91.50 175 ALA A N 1
ATOM 1320 C CA . ALA A 1 175 ? -12.644 -11.880 9.845 1.00 91.50 175 ALA A CA 1
ATOM 1321 C C . ALA A 1 175 ? -11.335 -11.148 10.181 1.00 91.50 175 ALA A C 1
ATOM 1323 O O . ALA A 1 175 ? -10.484 -11.716 10.867 1.00 91.50 175 ALA A O 1
ATOM 1324 N N . ILE A 1 176 ? -11.164 -9.908 9.703 1.00 92.94 176 ILE A N 1
ATOM 1325 C CA . ILE A 1 176 ? -9.895 -9.169 9.769 1.00 92.94 176 ILE A CA 1
ATOM 1326 C C . ILE A 1 176 ? -10.126 -7.769 10.338 1.00 92.94 176 ILE A C 1
ATOM 1328 O O . ILE A 1 176 ? -10.925 -7.001 9.809 1.00 92.94 176 ILE A O 1
ATOM 1332 N N . ARG A 1 177 ? -9.364 -7.393 11.369 1.00 93.00 177 ARG A N 1
ATOM 1333 C CA . ARG A 1 177 ? -9.488 -6.084 12.032 1.00 93.00 177 ARG A CA 1
ATOM 1334 C C . ARG A 1 177 ? -8.891 -4.934 11.232 1.00 93.00 177 ARG A C 1
ATOM 1336 O O . ARG A 1 177 ? -9.424 -3.829 11.283 1.00 93.00 177 ARG A O 1
ATOM 1343 N N . ASN A 1 178 ? -7.829 -5.193 10.466 1.00 92.44 178 ASN A N 1
ATOM 1344 C CA . ASN A 1 178 ? -7.097 -4.165 9.722 1.00 92.44 178 ASN A CA 1
ATOM 1345 C C . ASN A 1 178 ? -7.015 -4.439 8.202 1.00 92.44 178 ASN A C 1
ATOM 1347 O O . ASN A 1 178 ? -5.920 -4.488 7.632 1.00 92.44 178 ASN A O 1
ATOM 1351 N N . PRO A 1 179 ? -8.153 -4.584 7.495 1.00 93.56 179 PRO A N 1
ATOM 1352 C CA . PRO A 1 179 ? -8.166 -4.960 6.079 1.00 93.56 179 PRO A CA 1
ATOM 1353 C C . PRO A 1 179 ? -7.481 -3.927 5.172 1.00 93.56 179 PRO A C 1
ATOM 1355 O O . PRO A 1 179 ? -6.817 -4.300 4.208 1.00 93.56 179 PRO A O 1
ATOM 1358 N N . SER A 1 180 ? -7.555 -2.631 5.506 1.00 92.31 180 SER A N 1
ATOM 1359 C CA . SER A 1 180 ? -6.876 -1.589 4.722 1.00 92.31 180 SER A CA 1
ATOM 1360 C C . SER A 1 180 ? -5.349 -1.713 4.777 1.00 92.31 180 SER A C 1
ATOM 1362 O O . SER A 1 180 ? -4.677 -1.368 3.803 1.00 92.31 180 SER A O 1
ATOM 1364 N N . TYR A 1 181 ? -4.797 -2.170 5.902 1.00 94.38 181 TYR A N 1
ATOM 1365 C CA . TYR A 1 181 ? -3.359 -2.374 6.073 1.00 94.38 181 TYR A CA 1
ATOM 1366 C C . TYR A 1 181 ? -2.885 -3.635 5.364 1.00 94.38 181 TYR A C 1
ATOM 1368 O O . TYR A 1 181 ? -1.846 -3.600 4.708 1.00 94.38 181 TYR A O 1
ATOM 1376 N N . LEU A 1 182 ? -3.690 -4.700 5.384 1.00 96.06 182 LEU A N 1
ATOM 1377 C CA . LEU A 1 182 ? -3.446 -5.863 4.535 1.00 96.06 182 LEU A CA 1
ATOM 1378 C C . LEU A 1 182 ? -3.448 -5.474 3.046 1.00 96.06 182 LEU A C 1
ATOM 1380 O O . LEU A 1 182 ? -2.521 -5.821 2.319 1.00 96.06 182 LEU A O 1
ATOM 1384 N N . GLY A 1 183 ? -4.438 -4.690 2.605 1.00 96.62 183 GLY A N 1
ATOM 1385 C CA . GLY A 1 183 ? -4.511 -4.189 1.231 1.00 96.62 183 GLY A CA 1
ATOM 1386 C C . GLY A 1 183 ? -3.291 -3.358 0.824 1.00 96.62 183 GLY A C 1
ATOM 1387 O O . GLY A 1 183 ? -2.755 -3.552 -0.265 1.00 96.62 183 GLY A O 1
ATOM 1388 N N . LEU A 1 184 ? -2.795 -2.487 1.712 1.00 96.12 184 LEU A N 1
ATOM 1389 C CA . LEU A 1 184 ? -1.545 -1.744 1.500 1.00 96.12 184 LEU A CA 1
ATOM 1390 C C . LEU A 1 184 ? -0.357 -2.687 1.252 1.00 96.12 184 LEU A C 1
ATOM 1392 O O . LEU A 1 184 ? 0.366 -2.492 0.279 1.00 96.12 184 LEU A O 1
ATOM 1396 N N . LEU A 1 185 ? -0.170 -3.704 2.096 1.00 97.94 185 LEU A N 1
ATOM 1397 C CA . LEU A 1 185 ? 0.945 -4.648 1.968 1.00 97.94 185 LEU A CA 1
ATOM 1398 C C . LEU A 1 185 ? 0.857 -5.468 0.677 1.00 97.94 185 LEU A C 1
ATOM 1400 O O . LEU A 1 185 ? 1.851 -5.589 -0.031 1.00 97.94 185 LEU A O 1
ATOM 1404 N N . ILE A 1 186 ? -0.330 -5.980 0.335 1.00 98.44 186 ILE A N 1
ATOM 1405 C CA . ILE A 1 186 ? -0.548 -6.736 -0.909 1.00 98.44 186 ILE A CA 1
ATOM 1406 C C . ILE A 1 186 ? -0.302 -5.842 -2.130 1.00 98.44 186 ILE A C 1
ATOM 1408 O O . ILE A 1 186 ? 0.324 -6.277 -3.095 1.00 98.44 186 ILE A O 1
ATOM 1412 N N . ASN A 1 187 ? -0.738 -4.579 -2.084 1.00 98.50 187 ASN A N 1
ATOM 1413 C CA . ASN A 1 187 ? -0.513 -3.628 -3.169 1.00 98.50 187 ASN A CA 1
ATOM 1414 C C . ASN A 1 187 ? 0.983 -3.324 -3.366 1.00 98.50 187 ASN A C 1
ATOM 1416 O O . ASN A 1 187 ? 1.466 -3.355 -4.498 1.00 98.50 187 ASN A O 1
ATOM 1420 N N . MET A 1 188 ? 1.724 -3.088 -2.277 1.00 98.56 188 MET A N 1
ATOM 1421 C CA . MET A 1 188 ? 3.175 -2.871 -2.321 1.00 98.56 188 MET A CA 1
ATOM 1422 C C . MET A 1 188 ? 3.929 -4.112 -2.813 1.00 98.56 188 MET A C 1
ATOM 1424 O O . MET A 1 188 ? 4.805 -4.014 -3.675 1.00 98.56 188 MET A O 1
ATOM 1428 N N . PHE A 1 189 ? 3.529 -5.295 -2.346 1.00 98.69 189 PHE A N 1
ATOM 1429 C CA . PHE A 1 189 ? 4.093 -6.555 -2.814 1.00 98.69 189 PHE A CA 1
ATOM 1430 C C . PHE A 1 189 ? 3.848 -6.751 -4.316 1.00 98.69 189 PHE A C 1
ATOM 1432 O O . PHE A 1 189 ? 4.776 -7.062 -5.060 1.00 98.69 189 PHE A O 1
ATOM 1439 N N . GLY A 1 190 ? 2.629 -6.474 -4.791 1.00 98.62 190 GLY A N 1
ATOM 1440 C CA . GLY A 1 190 ? 2.287 -6.521 -6.210 1.00 98.62 190 GLY A CA 1
ATOM 1441 C C . GLY A 1 190 ? 3.121 -5.563 -7.061 1.00 98.62 190 GLY A C 1
ATOM 1442 O O . GLY A 1 190 ? 3.670 -5.965 -8.084 1.00 98.62 190 GLY A O 1
ATOM 1443 N N . TRP A 1 191 ? 3.308 -4.320 -6.610 1.00 98.69 191 TRP A N 1
ATOM 1444 C CA . TRP A 1 191 ? 4.204 -3.356 -7.262 1.00 98.69 191 TRP A CA 1
ATOM 1445 C C . TRP A 1 191 ? 5.644 -3.875 -7.346 1.00 98.69 191 TRP A C 1
ATOM 1447 O O . TRP A 1 191 ? 6.269 -3.810 -8.403 1.00 98.69 191 TRP A O 1
ATOM 1457 N N . SER A 1 192 ? 6.154 -4.457 -6.260 1.00 98.56 192 SER A N 1
ATOM 1458 C CA . SER A 1 192 ? 7.494 -5.049 -6.225 1.00 98.56 192 SER A CA 1
ATOM 1459 C C . SER A 1 192 ? 7.652 -6.170 -7.252 1.00 98.56 192 SER A C 1
ATOM 1461 O O . SER A 1 192 ? 8.637 -6.185 -7.988 1.00 98.56 192 SER A O 1
ATOM 1463 N N . LEU A 1 193 ? 6.662 -7.061 -7.368 1.00 98.56 193 LEU A N 1
ATOM 1464 C CA . LEU A 1 193 ? 6.655 -8.141 -8.358 1.00 98.56 193 LEU A CA 1
ATOM 1465 C C . LEU A 1 193 ? 6.442 -7.644 -9.795 1.00 98.56 193 LEU A C 1
ATOM 1467 O O . LEU A 1 193 ? 7.042 -8.189 -10.719 1.00 98.56 193 LEU A O 1
ATOM 1471 N N . ALA A 1 194 ? 5.673 -6.573 -10.002 1.00 98.38 194 ALA A N 1
ATOM 1472 C CA . ALA A 1 194 ? 5.503 -5.953 -11.319 1.00 98.38 194 ALA A CA 1
ATOM 1473 C C . ALA A 1 194 ? 6.840 -5.435 -11.886 1.00 98.38 194 ALA A C 1
ATOM 1475 O O . ALA A 1 194 ? 7.066 -5.478 -13.099 1.00 98.38 194 ALA A O 1
ATOM 1476 N N . PHE A 1 195 ? 7.748 -5.027 -10.994 1.00 98.31 195 PHE A N 1
ATOM 1477 C CA . PHE A 1 195 ? 9.150 -4.707 -11.278 1.00 98.31 195 PHE A CA 1
ATOM 1478 C C . PHE A 1 195 ? 10.120 -5.853 -10.952 1.00 98.31 195 PHE A C 1
ATOM 1480 O O . PHE A 1 195 ? 11.326 -5.656 -10.956 1.00 98.31 195 PHE A O 1
ATOM 1487 N N . ARG A 1 196 ? 9.628 -7.061 -10.657 1.00 97.88 196 ARG A N 1
ATOM 1488 C CA . ARG A 1 196 ? 10.445 -8.256 -10.377 1.00 97.88 196 ARG A CA 1
ATOM 1489 C C . ARG A 1 196 ? 11.496 -8.064 -9.276 1.00 97.88 196 ARG A C 1
ATOM 1491 O O . ARG A 1 196 ? 12.481 -8.791 -9.240 1.00 97.88 196 ARG A O 1
ATOM 1498 N N . SER A 1 197 ? 11.319 -7.079 -8.402 1.00 98.31 197 SER A N 1
ATOM 1499 C CA . SER A 1 197 ? 12.371 -6.570 -7.528 1.00 98.31 197 SER A CA 1
ATOM 1500 C C . SER A 1 197 ? 12.302 -7.201 -6.145 1.00 98.31 197 SER A C 1
ATOM 1502 O O . SER A 1 197 ? 11.365 -6.948 -5.382 1.00 98.31 197 SER A O 1
ATOM 1504 N N . VAL A 1 198 ? 13.340 -7.953 -5.773 1.00 98.31 198 VAL A N 1
ATOM 1505 C CA . VAL A 1 198 ? 13.483 -8.474 -4.403 1.00 98.31 198 VAL A CA 1
ATOM 1506 C C . VAL A 1 198 ? 13.709 -7.325 -3.415 1.00 98.31 198 VAL A C 1
ATOM 1508 O O . VAL A 1 198 ? 13.164 -7.348 -2.315 1.00 98.31 198 VAL A O 1
ATOM 1511 N N . ALA A 1 199 ? 14.428 -6.269 -3.811 1.00 98.06 199 ALA A N 1
ATOM 1512 C CA . ALA A 1 199 ? 14.594 -5.074 -2.980 1.00 98.06 199 ALA A CA 1
ATOM 1513 C C . ALA A 1 199 ? 13.245 -4.401 -2.657 1.00 98.06 199 ALA A C 1
ATOM 1515 O O . ALA A 1 199 ? 13.020 -3.975 -1.523 1.00 98.06 199 ALA A O 1
ATOM 1516 N N . GLY A 1 200 ? 12.318 -4.365 -3.620 1.00 98.31 200 GLY A N 1
ATOM 1517 C CA . GLY A 1 200 ? 10.941 -3.922 -3.390 1.00 98.31 200 GLY A CA 1
ATOM 1518 C C . GLY A 1 200 ? 10.196 -4.795 -2.379 1.00 98.31 200 GLY A C 1
ATOM 1519 O O . GLY A 1 200 ? 9.556 -4.278 -1.459 1.00 98.31 200 GLY A O 1
ATOM 1520 N N . VAL A 1 201 ? 10.332 -6.120 -2.489 1.00 98.44 201 VAL A N 1
ATOM 1521 C CA . VAL A 1 201 ? 9.731 -7.067 -1.535 1.00 98.44 201 VAL A CA 1
ATOM 1522 C C . VAL A 1 201 ? 10.261 -6.826 -0.120 1.00 98.44 201 VAL A C 1
ATOM 1524 O O . VAL A 1 201 ? 9.480 -6.789 0.830 1.00 98.44 201 VAL A O 1
ATOM 1527 N N . LEU A 1 202 ? 11.563 -6.575 0.033 1.00 98.38 202 LEU A N 1
ATOM 1528 C CA . LEU A 1 202 ? 12.162 -6.242 1.327 1.00 98.38 202 LEU A CA 1
ATOM 1529 C C . LEU A 1 202 ? 11.648 -4.907 1.883 1.00 98.38 202 LEU A C 1
ATOM 1531 O O . LEU A 1 202 ? 11.370 -4.822 3.076 1.00 98.38 202 LEU A O 1
ATOM 1535 N N . LEU A 1 203 ? 11.448 -3.884 1.045 1.00 98.19 203 LEU A N 1
ATOM 1536 C CA . LEU A 1 203 ? 10.804 -2.632 1.467 1.00 98.19 203 LEU A CA 1
ATOM 1537 C C . LEU A 1 203 ? 9.342 -2.843 1.885 1.00 98.19 203 LEU A C 1
ATOM 1539 O O . LEU A 1 203 ? 8.878 -2.215 2.837 1.00 98.19 203 LEU A O 1
ATOM 1543 N N . THR A 1 204 ? 8.625 -3.749 1.217 1.00 98.12 204 THR A N 1
ATOM 1544 C CA . THR A 1 204 ? 7.268 -4.147 1.618 1.00 98.12 204 THR A CA 1
ATOM 1545 C C . THR A 1 204 ? 7.279 -4.821 2.991 1.00 98.12 204 THR A C 1
ATOM 1547 O O . THR A 1 204 ? 6.466 -4.479 3.847 1.00 98.12 204 THR A O 1
ATOM 1550 N N . ALA A 1 205 ? 8.228 -5.727 3.244 1.00 97.88 205 ALA A N 1
ATOM 1551 C CA . ALA A 1 205 ? 8.404 -6.338 4.560 1.00 97.88 205 ALA A CA 1
ATOM 1552 C C . ALA A 1 205 ? 8.794 -5.297 5.623 1.00 97.88 205 ALA A C 1
ATOM 1554 O O . ALA A 1 205 ? 8.245 -5.300 6.721 1.00 97.88 205 ALA A O 1
ATOM 1555 N N . LEU A 1 206 ? 9.675 -4.349 5.288 1.00 97.81 206 LEU A N 1
ATOM 1556 C CA . LEU A 1 206 ? 10.078 -3.258 6.177 1.00 97.81 206 LEU A CA 1
ATOM 1557 C C . LEU A 1 206 ? 8.891 -2.364 6.572 1.00 97.81 206 LEU A C 1
ATOM 1559 O O . LEU A 1 206 ? 8.828 -1.896 7.710 1.00 97.81 206 LEU A O 1
ATOM 1563 N N . MET A 1 207 ? 7.918 -2.179 5.673 1.00 97.00 207 MET A N 1
ATOM 1564 C CA . MET A 1 207 ? 6.685 -1.430 5.941 1.00 97.00 207 MET A CA 1
ATOM 1565 C C . MET A 1 207 ? 5.872 -2.017 7.106 1.00 97.00 207 MET A C 1
ATOM 1567 O O . MET A 1 207 ? 5.144 -1.275 7.767 1.00 97.00 207 MET A O 1
ATOM 1571 N N . LEU A 1 208 ? 6.019 -3.313 7.418 1.00 95.31 208 LEU A N 1
ATOM 1572 C CA . LEU A 1 208 ? 5.335 -3.943 8.553 1.00 95.31 208 LEU A CA 1
ATOM 1573 C C . LEU A 1 208 ? 5.680 -3.282 9.888 1.00 95.31 208 LEU A C 1
ATOM 1575 O O . LEU A 1 208 ? 4.811 -3.194 10.749 1.00 95.31 208 LEU A O 1
ATOM 1579 N N . ILE A 1 209 ? 6.907 -2.786 10.068 1.00 94.88 209 ILE A N 1
ATOM 1580 C CA . ILE A 1 209 ? 7.357 -2.219 11.347 1.00 94.88 209 ILE A CA 1
ATOM 1581 C C . ILE A 1 209 ? 6.512 -0.993 11.748 1.00 94.88 209 ILE A C 1
ATOM 1583 O O . ILE A 1 209 ? 5.825 -1.057 12.774 1.00 94.88 209 ILE A O 1
ATOM 1587 N N . PRO A 1 210 ? 6.483 0.110 10.968 1.00 93.81 210 PRO A N 1
ATOM 1588 C CA . PRO A 1 210 ? 5.634 1.258 11.289 1.00 93.81 210 PRO A CA 1
ATOM 1589 C C . PRO A 1 210 ? 4.138 0.905 11.272 1.00 93.81 210 PRO A C 1
ATOM 1591 O O . PRO A 1 210 ? 3.362 1.464 12.049 1.00 93.81 210 PRO A O 1
ATOM 1594 N N . LEU A 1 211 ? 3.723 -0.056 10.442 1.00 92.31 211 LEU A N 1
ATOM 1595 C CA . LEU A 1 211 ? 2.332 -0.501 10.358 1.00 92.31 211 LEU A CA 1
ATOM 1596 C C . LEU A 1 211 ? 1.865 -1.203 11.638 1.00 92.31 211 LEU A C 1
ATOM 1598 O O . LEU A 1 211 ? 0.771 -0.927 12.117 1.00 92.31 211 LEU A O 1
ATOM 1602 N N . VAL A 1 212 ? 2.698 -2.059 12.235 1.00 93.25 212 VAL A N 1
ATOM 1603 C CA . VAL A 1 212 ? 2.406 -2.730 13.511 1.00 93.25 212 VAL A CA 1
ATOM 1604 C C . VAL A 1 212 ? 2.326 -1.727 14.653 1.00 93.25 212 VAL A C 1
ATOM 1606 O O . VAL A 1 212 ? 1.413 -1.820 15.474 1.00 93.25 212 VAL A O 1
ATOM 1609 N N . VAL A 1 213 ? 3.220 -0.735 14.695 1.00 91.56 213 VAL A N 1
ATOM 1610 C CA . VAL A 1 213 ? 3.139 0.356 15.684 1.00 91.56 213 VAL A CA 1
ATOM 1611 C C . VAL A 1 213 ? 1.803 1.082 15.561 1.00 91.56 213 VAL A C 1
ATOM 1613 O O . VAL A 1 213 ? 1.113 1.287 16.561 1.00 91.56 213 VAL A O 1
ATOM 1616 N N . ARG A 1 214 ? 1.403 1.402 14.328 1.00 88.94 214 ARG A N 1
ATOM 1617 C CA . ARG A 1 214 ? 0.146 2.087 14.042 1.00 88.94 214 ARG A CA 1
ATOM 1618 C C . ARG A 1 214 ? -1.082 1.260 14.411 1.00 88.94 214 ARG A C 1
ATOM 1620 O O . ARG A 1 214 ? -1.959 1.782 15.091 1.00 88.94 214 ARG A O 1
ATOM 1627 N N . MET A 1 215 ? -1.106 -0.022 14.044 1.00 90.88 215 MET A N 1
ATOM 1628 C CA . MET A 1 215 ? -2.155 -0.961 14.453 1.00 90.88 215 MET A CA 1
ATOM 1629 C C . MET A 1 215 ? -2.256 -1.026 15.974 1.00 90.88 215 MET A C 1
ATOM 1631 O O . MET A 1 215 ? -3.336 -0.876 16.523 1.00 90.88 215 MET A O 1
ATOM 1635 N N . ASN A 1 216 ? -1.139 -1.169 16.688 1.00 91.44 216 ASN A N 1
ATOM 1636 C CA . ASN A 1 216 ? -1.165 -1.220 18.149 1.00 91.44 216 ASN A CA 1
ATOM 1637 C C . ASN A 1 216 ? -1.746 0.065 18.767 1.00 91.44 216 ASN A C 1
ATOM 1639 O O . ASN A 1 216 ? -2.459 -0.017 19.765 1.00 91.44 216 ASN A O 1
ATOM 1643 N N . SER A 1 217 ? -1.473 1.239 18.193 1.00 87.88 217 SER A N 1
ATOM 1644 C CA . SER A 1 217 ? -2.100 2.493 18.630 1.00 87.88 217 SER A CA 1
ATOM 1645 C C . SER A 1 217 ? -3.597 2.548 18.340 1.00 87.88 217 SER A C 1
ATOM 1647 O O . SER A 1 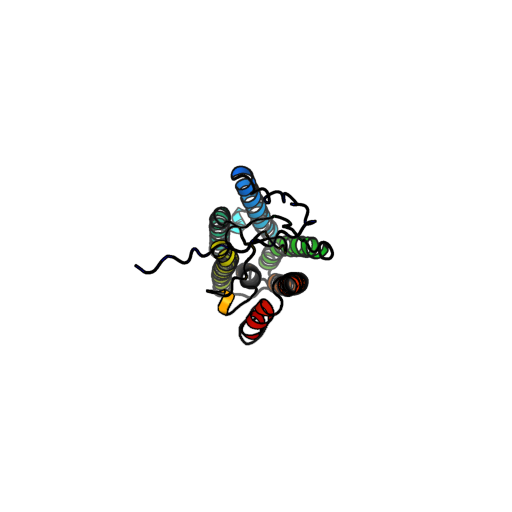217 ? -4.355 2.925 19.231 1.00 87.88 217 SER A O 1
ATOM 1649 N N . GLU A 1 218 ? -4.036 2.123 17.154 1.00 88.00 218 GLU A N 1
ATOM 1650 C CA . GLU A 1 218 ? -5.464 2.027 16.819 1.00 88.00 218 GLU A CA 1
ATOM 1651 C C . GLU A 1 218 ? -6.200 1.081 17.760 1.00 88.00 218 GLU A C 1
ATOM 1653 O O . GLU A 1 218 ? -7.229 1.442 18.324 1.00 88.00 218 GLU A O 1
ATOM 1658 N N . GLU A 1 219 ? -5.647 -0.105 17.996 1.00 90.50 219 GLU A N 1
ATOM 1659 C CA . GLU A 1 219 ? -6.274 -1.101 18.857 1.00 90.50 219 GLU A CA 1
ATOM 1660 C C . GLU A 1 219 ? -6.319 -0.654 20.323 1.00 90.50 219 GLU A C 1
ATOM 1662 O O . GLU A 1 219 ? -7.309 -0.921 20.998 1.00 90.50 219 GLU A O 1
ATOM 1667 N N . ARG A 1 220 ? -5.300 0.064 20.821 1.00 89.88 220 ARG A N 1
ATOM 1668 C CA . ARG A 1 220 ? -5.341 0.670 22.165 1.00 89.88 220 ARG A CA 1
ATOM 1669 C C . ARG A 1 220 ? -6.439 1.720 22.280 1.00 89.88 220 ARG A C 1
ATOM 1671 O O . ARG A 1 220 ? -7.145 1.748 23.285 1.00 89.88 220 ARG A O 1
ATOM 1678 N N . LEU A 1 221 ? -6.594 2.561 21.259 1.00 85.81 221 LEU A N 1
ATOM 1679 C CA . LEU A 1 221 ? -7.635 3.584 21.229 1.00 85.81 221 LEU A CA 1
ATOM 1680 C C . LEU A 1 221 ? -9.028 2.940 21.200 1.00 85.81 221 LEU A C 1
ATOM 1682 O O . LEU A 1 221 ? -9.880 3.284 22.018 1.00 85.81 221 LEU A O 1
ATOM 1686 N N . LEU A 1 222 ? -9.232 1.940 20.337 1.00 87.81 222 LEU A N 1
ATOM 1687 C CA . LEU A 1 222 ? -10.478 1.173 20.267 1.00 87.81 222 LEU A CA 1
ATOM 1688 C C . LEU A 1 222 ? -10.780 0.452 21.586 1.00 87.81 222 LEU A C 1
ATOM 1690 O O . LEU A 1 222 ? -11.910 0.520 22.064 1.00 87.81 222 LEU A O 1
ATOM 1694 N N . GLN A 1 223 ? -9.779 -0.166 22.218 1.00 90.50 223 GLN A N 1
ATOM 1695 C CA . GLN A 1 223 ? -9.926 -0.793 23.533 1.00 90.50 223 GLN A CA 1
ATOM 1696 C C . GLN A 1 223 ? -10.339 0.222 24.604 1.00 90.50 223 GLN A C 1
ATOM 1698 O O . GLN A 1 223 ? -11.227 -0.064 25.404 1.00 90.50 223 GLN A O 1
ATOM 1703 N N . SER A 1 224 ? -9.713 1.403 24.623 1.00 88.88 224 SER A N 1
ATOM 1704 C CA . SER A 1 224 ? -10.014 2.449 25.608 1.00 88.88 224 SER A CA 1
ATOM 1705 C C . SER A 1 224 ? -11.438 2.993 25.481 1.00 88.88 224 SER A C 1
ATOM 1707 O O . SER A 1 224 ? -12.039 3.380 26.479 1.00 88.88 224 SER A O 1
ATOM 1709 N N . GLN A 1 225 ? -11.987 2.976 24.265 1.00 87.00 225 GLN A N 1
ATOM 1710 C CA . GLN A 1 225 ? -13.315 3.498 23.976 1.00 87.00 225 GLN A CA 1
ATOM 1711 C C . GLN A 1 225 ? -14.425 2.456 24.147 1.00 87.00 225 GLN A C 1
ATOM 1713 O O . GLN A 1 225 ? -15.460 2.751 24.739 1.00 87.00 225 GLN A O 1
ATOM 1718 N N . PHE A 1 226 ? -14.232 1.257 23.598 1.00 87.94 226 PHE A N 1
ATOM 1719 C CA . PHE A 1 226 ? -15.278 0.234 23.491 1.00 87.94 226 PHE A CA 1
ATOM 1720 C C . PHE A 1 226 ? -15.142 -0.887 24.531 1.00 87.94 226 PHE A C 1
ATOM 1722 O O . PHE A 1 226 ? -16.059 -1.692 24.693 1.00 87.94 226 PHE A O 1
ATOM 1729 N N . GLY A 1 227 ? -14.020 -0.961 25.254 1.00 92.06 227 GLY A N 1
ATOM 1730 C CA . GLY A 1 227 ? -13.826 -1.891 26.366 1.00 92.06 227 GLY A CA 1
ATOM 1731 C C . GLY A 1 227 ? -14.130 -3.347 25.998 1.00 92.06 227 GLY A C 1
ATOM 1732 O O . GLY A 1 227 ? -13.502 -3.926 25.111 1.00 92.06 227 GLY A O 1
ATOM 1733 N N . ALA A 1 228 ? -15.104 -3.943 26.692 1.00 93.94 228 ALA A N 1
ATOM 1734 C CA . ALA A 1 228 ? -15.490 -5.345 26.522 1.00 93.94 228 ALA A CA 1
ATOM 1735 C C . ALA A 1 228 ? -16.048 -5.671 25.124 1.00 93.94 228 ALA A C 1
ATOM 1737 O O . ALA A 1 228 ? -15.863 -6.787 24.642 1.00 93.94 228 ALA A O 1
ATOM 1738 N N . GLU A 1 229 ? -16.697 -4.714 24.452 1.00 91.31 229 GLU A N 1
ATOM 1739 C CA . GLU A 1 229 ? -17.220 -4.917 23.095 1.00 91.31 229 GLU A CA 1
ATOM 1740 C C . GLU A 1 229 ? -16.077 -5.161 22.101 1.00 91.31 229 GLU A C 1
ATOM 1742 O O . GLU A 1 229 ? -16.138 -6.078 21.278 1.00 91.31 229 GLU A O 1
ATOM 1747 N N . TYR A 1 230 ? -14.998 -4.381 22.218 1.00 93.50 230 TYR A N 1
ATOM 1748 C CA . TYR A 1 230 ? -13.821 -4.546 21.374 1.00 93.50 230 TYR A CA 1
ATOM 1749 C C . TYR A 1 230 ? -13.041 -5.817 21.712 1.00 93.50 230 TYR A C 1
ATOM 1751 O O . TYR A 1 230 ? -12.573 -6.492 20.798 1.00 93.50 230 TYR A O 1
ATOM 1759 N N . GLU A 1 231 ? -12.964 -6.206 22.986 1.00 94.31 231 GLU A N 1
ATOM 1760 C CA . GLU A 1 231 ? -12.325 -7.470 23.372 1.00 94.31 231 GLU A CA 1
ATOM 1761 C C . GLU A 1 231 ? -13.085 -8.683 22.800 1.00 94.31 231 GLU A C 1
ATOM 1763 O O . GLU A 1 231 ? -12.480 -9.577 22.207 1.00 94.31 231 GLU A O 1
ATOM 1768 N N . ALA A 1 232 ? -14.422 -8.678 22.858 1.00 94.25 232 ALA A N 1
ATOM 1769 C CA . ALA A 1 232 ? -15.259 -9.722 22.257 1.00 94.25 232 ALA A CA 1
ATOM 1770 C C . ALA A 1 232 ? -15.180 -9.757 20.719 1.00 94.25 232 ALA A C 1
ATOM 1772 O O . ALA A 1 232 ? -15.410 -10.794 20.093 1.00 94.25 232 ALA A O 1
ATOM 1773 N N . TYR A 1 233 ? -14.901 -8.619 20.088 1.00 93.31 233 TYR A N 1
ATOM 1774 C CA . TYR A 1 233 ? -14.626 -8.538 18.657 1.00 93.31 233 TYR A CA 1
ATOM 1775 C C . TYR A 1 233 ? -13.227 -9.065 18.315 1.00 93.31 233 TYR A C 1
ATOM 1777 O O . TYR A 1 233 ? -13.059 -9.845 17.375 1.00 93.31 233 TYR A O 1
ATOM 1785 N N . ARG A 1 234 ? -12.225 -8.683 19.103 1.00 93.50 234 ARG A N 1
ATOM 1786 C CA . ARG A 1 234 ? -10.832 -9.101 18.957 1.00 93.50 234 ARG A CA 1
ATOM 1787 C C . ARG A 1 234 ? -10.651 -10.605 19.129 1.00 93.50 234 ARG A C 1
ATOM 1789 O O . ARG A 1 234 ? -9.870 -11.188 18.387 1.00 93.50 234 ARG A O 1
ATOM 1796 N N . SER A 1 235 ? -11.376 -11.237 20.048 1.00 94.00 235 SER A N 1
ATOM 1797 C CA . SER A 1 235 ? -11.263 -12.680 20.302 1.00 94.00 235 SER A CA 1
ATOM 1798 C C . SER A 1 235 ? -11.727 -13.559 19.134 1.00 94.00 235 SER A C 1
ATOM 1800 O O . SER A 1 235 ? -11.317 -14.713 19.042 1.00 94.00 235 SER A O 1
ATOM 1802 N N . ARG A 1 236 ? -12.550 -13.021 18.223 1.00 9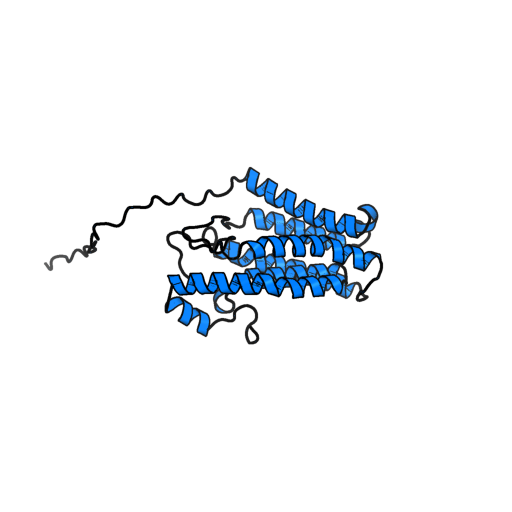4.06 236 ARG A N 1
ATOM 1803 C CA . ARG A 1 236 ? -13.098 -13.742 17.061 1.00 94.06 236 ARG A CA 1
ATOM 1804 C C . ARG A 1 236 ? -12.510 -13.313 15.714 1.00 94.06 236 ARG A C 1
ATOM 1806 O O . ARG A 1 236 ? -12.997 -13.760 14.681 1.00 94.06 236 ARG A O 1
ATOM 1813 N N . THR A 1 237 ? -11.511 -12.429 15.701 1.00 93.81 237 THR A N 1
ATOM 1814 C CA . THR A 1 237 ? -10.961 -11.852 14.464 1.00 93.81 237 THR A CA 1
ATOM 1815 C C . THR A 1 237 ? -9.439 -11.840 14.439 1.00 93.81 237 THR A C 1
ATOM 1817 O O . THR A 1 237 ? -8.770 -11.572 15.438 1.00 93.81 237 THR A O 1
ATOM 1820 N N . ALA A 1 238 ? -8.871 -12.062 13.256 1.00 94.19 238 ALA A N 1
ATOM 1821 C CA . ALA A 1 238 ? -7.443 -11.891 13.029 1.00 94.19 238 ALA A CA 1
ATOM 1822 C C . ALA A 1 238 ? -7.088 -10.409 12.879 1.00 94.19 238 ALA A C 1
ATOM 1824 O O . ALA A 1 238 ? -7.924 -9.571 12.526 1.00 94.19 238 ALA A O 1
ATOM 1825 N N . ARG A 1 239 ? -5.835 -10.053 13.151 1.00 92.06 239 ARG A N 1
ATOM 1826 C CA . ARG A 1 239 ? -5.346 -8.689 12.955 1.00 92.06 239 ARG A CA 1
ATOM 1827 C C . ARG A 1 239 ? -5.176 -8.382 11.467 1.00 92.06 239 ARG A C 1
ATOM 1829 O O . ARG A 1 239 ? -5.606 -7.307 11.044 1.00 92.06 239 ARG A O 1
ATOM 1836 N N . LEU A 1 240 ? -4.603 -9.310 10.697 1.00 91.75 240 LEU A N 1
ATOM 1837 C CA . LEU A 1 240 ? -4.365 -9.223 9.252 1.00 91.75 240 LEU A CA 1
ATOM 1838 C C . LEU A 1 240 ? -4.767 -10.505 8.500 1.00 91.75 240 LEU A C 1
ATOM 1840 O O . LEU A 1 240 ? -5.587 -10.427 7.595 1.00 91.75 240 LEU A O 1
ATOM 1844 N N . ILE A 1 241 ? -4.201 -11.665 8.837 1.00 89.62 241 ILE A N 1
ATOM 1845 C CA . ILE A 1 241 ? -4.357 -12.934 8.114 1.00 89.62 241 ILE A CA 1
ATOM 1846 C C . ILE A 1 241 ? -4.972 -13.984 9.055 1.00 89.62 241 ILE A C 1
ATOM 1848 O O . ILE A 1 241 ? -4.332 -14.369 10.040 1.00 89.62 241 ILE A O 1
ATOM 1852 N N . PRO A 1 242 ? -6.182 -14.497 8.754 1.00 85.12 242 PRO A N 1
ATOM 1853 C CA . PRO A 1 242 ? -6.818 -15.552 9.540 1.00 85.12 242 PRO A CA 1
ATOM 1854 C C . PRO A 1 242 ? -5.908 -16.767 9.750 1.00 85.12 242 PRO A C 1
ATOM 1856 O O . PRO A 1 242 ? -5.347 -17.300 8.798 1.00 85.12 242 PRO A O 1
ATOM 1859 N N . GLY A 1 243 ? -5.759 -17.193 11.008 1.00 82.62 243 GLY A N 1
ATOM 1860 C CA . GLY A 1 243 ? -4.924 -18.338 11.392 1.00 82.62 243 GLY A CA 1
ATOM 1861 C C . GLY A 1 243 ? -3.421 -18.057 11.515 1.00 82.62 243 GLY A C 1
ATOM 1862 O O . GLY A 1 243 ? -2.696 -18.944 11.952 1.00 82.62 243 GLY A O 1
ATOM 1863 N N . LEU A 1 244 ? -2.951 -16.848 11.178 1.00 84.44 244 LEU A N 1
ATOM 1864 C CA . LEU A 1 244 ? -1.537 -16.468 11.286 1.00 84.44 244 LEU A CA 1
ATOM 1865 C C . LEU A 1 244 ? -1.318 -15.264 12.211 1.00 84.44 244 LEU A C 1
ATOM 1867 O O . LEU A 1 244 ? -0.524 -15.351 13.147 1.00 84.44 244 LEU A O 1
ATOM 1871 N N . TYR A 1 245 ? -1.989 -14.141 11.941 1.00 80.75 245 TYR A N 1
ATOM 1872 C CA . TYR A 1 245 ? -1.799 -12.882 12.669 1.00 80.75 245 TYR A CA 1
ATOM 1873 C C . TYR A 1 245 ? -3.026 -11.990 12.562 1.00 80.75 245 TYR A C 1
ATOM 1875 O O . TYR A 1 245 ? -3.582 -11.576 13.599 1.00 80.75 245 TYR A O 1
#

Nearest PDB structures (foldseek):
  4a2n-assembly1_B  TM=7.355E-01  e=1.449E-06  Methanosarcina acetivorans
  5v7p-assembly1_A  TM=5.694E-01  e=1.718E-04  Tribolium castaneum
  8hiw-assembly1_A  TM=3.321E-01  e=5.872E+00  Arabidopsis thaliana
  1gkx-assembly1_A-2  TM=2.482E-01  e=8.149E+00  Rattus norvegicus
  8f5f-assembly2_B-2  TM=1.924E-01  e=5.103E+00  Homo sapiens

Foldseek 3Di:
DDDDDDDDPPPPDDPDPDPPPDPPQDDPDLVRLVVVLVVVLCLLLVLLQVLLPHDVSQVVDPLSVLLNVLSVVLSVVLSVQQAGADCAPHFPPVLVVLVVLVVVLSSCLSHVLSNCLNVVHQFDDDPVLLNQLSVLLNQLSCQLRVVSNVCRHCHYPGLYGHVPRDDDCDDPNVAEVCSNLLSVLSNQCSSSSNSRHPVSNVSSVVNVPSVVVSLVSSLVVCCVPVPPVSVVSVVRYHHHDGPPD

Solvent-accessible surface area (backbone atoms only — not comparable to full-atom values): 13220 Å² total; per-residue (Å²): 146,81,86,86,83,83,86,73,83,83,77,81,81,72,88,81,73,77,82,74,82,72,76,74,63,78,75,71,53,69,70,57,49,51,49,54,52,51,51,54,50,51,52,43,53,46,33,26,30,58,31,49,71,32,65,71,74,41,59,73,37,67,56,54,43,51,39,50,51,46,51,52,53,51,51,58,51,53,71,74,38,43,54,31,82,32,51,52,85,48,55,72,71,90,56,54,65,40,58,54,51,51,50,53,52,49,55,48,52,29,19,48,11,29,30,27,38,67,72,61,49,62,51,58,85,57,70,66,46,19,49,51,7,38,52,33,25,45,51,11,46,50,42,32,47,46,54,24,60,74,47,20,73,72,27,43,77,48,55,29,52,50,91,87,70,71,90,77,58,62,74,73,36,46,45,18,71,36,49,42,60,45,9,48,46,38,20,44,38,8,52,8,28,43,29,25,11,51,67,19,41,51,50,37,58,56,50,47,57,52,48,51,56,49,50,53,52,41,52,50,52,47,38,74,72,48,43,69,63,41,51,64,49,52,78,66,33,20,48,57,40,77,98,76,68

Sequence (245 aa):
MVPGALWKPHSRHVPGVARFKCKQGATMSWPVKLAAVAISTLMYLALAVIGWGGLSAFFANPARTALVVVFLVLSVAGLFAGGNLSSGIQEDRGNRWVLIAFAIISILHGWLPAYTDRIGFWTVDGDTVRWTGVILAAVGGALRLWPVYVLGNRFSGLVAIQEGHTLVTTGIYSAIRNPSYLGLLINMFGWSLAFRSVAGVLLTALMLIPLVVRMNSEERLLQSQFGAEYEAYRSRTARLIPGLY

Mean predicted aligned error: 8.81 Å